Protein AF-U6D427-F1 (afdb_monomer)

pLDDT: mean 72.26, std 14.39, range [39.75, 98.0]

Mean predicted aligned error: 23.6 Å

Sequence (239 aa):
SGDIFSRISQRVELSRRQLQAIGERVSLAQAKIEKIKGSKKAIKVFSSAKYPAPERLQEYGSIFTGAQDPGLQRRPRHRIQSKHRPLDEWALQEKLKYFPVCVNTKPEPEDEAEEGLGGLPSNISSVSSLLLFNTTENLYKKYVFLDPLAGAVTKTNVMLGAETEEKLFDAPLSISKREQLEQQVPENYFYVPDLGQVPEIDVPSYLPDLPGIADDLMYSADLGPGIAPSAPGTMPELP

Solvent-accessible surface area (backbone atoms only — not comparable to full-atom values): 17140 Å² total; per-residue (Å²): 121,69,67,64,57,53,43,52,52,52,50,51,51,53,52,50,52,52,52,49,55,50,49,52,52,49,51,54,49,48,55,53,48,60,71,52,59,88,61,91,65,93,79,88,86,87,77,74,93,65,74,99,64,68,98,65,82,78,77,89,79,58,86,60,71,87,60,81,58,82,84,66,62,79,70,78,85,74,82,81,77,77,85,67,75,77,84,54,65,66,64,50,56,59,46,49,74,79,41,95,65,88,76,79,79,64,76,73,70,86,80,80,62,91,48,27,72,54,78,82,68,94,85,68,91,52,78,73,75,51,34,45,87,100,50,92,48,45,41,54,64,46,65,70,99,73,68,90,80,75,59,95,72,79,64,96,81,63,86,88,75,73,70,76,88,70,72,74,77,79,71,58,65,78,69,75,46,46,85,79,62,80,79,70,71,92,77,74,87,70,87,73,84,70,84,63,92,71,79,82,78,94,65,69,97,72,74,86,86,60,93,91,65,82,92,73,85,81,83,83,77,89,79,66,88,73,92,58,91,83,60,95,70,87,81,83,88,82,133

Radius of gyration: 44.16 Å; Cα contacts (8 Å, |Δi|>4): 39; chains: 1; bounding box: 96×71×117 Å

Organism: Neovison vison (NCBI:txid452646)

Foldseek 3Di:
DVLLVVLVVVVVVVVVVVVVVVVVVVVVVVVVCVVCPPDPDDDDDDDDPDDPDPPDDDDDDDSCVPPDDPVPPPPPPDPPPDPDDPDDVVVVVVVCVVDVDPPPPPVPPPDPDQAAPHDDDPPDPDPVVQDDPPDPDGRNRHNDPDDPPPDPPPDPPDPVPPPPPPPPPDDPCCVVVVVVPPDDDDDDPDDDDDPPPDPPDPDPLDDPDDPPDDNDPPDDDPDPDDPDPPPPDDDDDDD

InterPro domains:
  IPR021854 WASH1, WAHD domain [PF11945] (2-239)
  IPR028290 WASH1 [PTHR23331] (1-239)

Structure (mmCIF, N/CA/C/O backbone):
data_AF-U6D427-F1
#
_entry.id   AF-U6D427-F1
#
loop_
_atom_site.group_PDB
_atom_site.id
_atom_site.type_symbol
_atom_site.label_atom_id
_atom_site.label_alt_id
_atom_site.label_comp_id
_atom_site.label_asym_id
_atom_site.label_entity_id
_atom_site.label_seq_id
_atom_site.pdbx_PDB_ins_code
_atom_site.Cartn_x
_atom_site.Cartn_y
_atom_site.Cartn_z
_atom_site.occupancy
_atom_site.B_iso_or_equiv
_atom_site.auth_seq_id
_atom_site.auth_comp_id
_atom_site.auth_asym_id
_atom_site.auth_atom_id
_atom_site.pdbx_PDB_model_num
ATOM 1 N N . SER A 1 1 ? -11.493 8.837 -18.799 1.00 54.12 1 SER A N 1
ATOM 2 C CA . SER A 1 1 ? -11.401 9.637 -17.557 1.00 54.12 1 SER A CA 1
ATOM 3 C C . SER A 1 1 ? -12.583 9.425 -16.609 1.00 54.12 1 SER A C 1
ATOM 5 O O . SER A 1 1 ? -12.351 9.430 -15.410 1.00 54.12 1 SER A O 1
ATOM 7 N N . GLY A 1 2 ? -13.820 9.204 -17.086 1.00 66.38 2 GLY A N 1
ATOM 8 C CA . GLY A 1 2 ? -14.999 9.045 -16.210 1.00 66.38 2 GLY A CA 1
ATOM 9 C C . GLY A 1 2 ? -15.001 7.825 -15.269 1.00 66.38 2 GLY A C 1
ATOM 10 O O . GLY A 1 2 ? -15.507 7.927 -14.156 1.00 66.38 2 GLY A O 1
ATOM 11 N N . ASP A 1 3 ? -14.386 6.704 -15.666 1.00 81.75 3 ASP A N 1
ATOM 12 C CA . ASP A 1 3 ? -14.399 5.461 -14.870 1.00 81.75 3 ASP A CA 1
ATOM 13 C C . ASP A 1 3 ? -13.683 5.628 -13.509 1.00 81.75 3 ASP A C 1
ATOM 15 O O . ASP A 1 3 ? -14.220 5.271 -12.463 1.00 81.75 3 ASP A O 1
ATOM 19 N N . ILE A 1 4 ? -12.528 6.304 -13.480 1.00 86.38 4 ILE A N 1
ATOM 20 C CA . ILE A 1 4 ? -11.735 6.504 -12.251 1.00 86.38 4 ILE A CA 1
ATOM 21 C C . ILE A 1 4 ? -12.518 7.291 -11.194 1.00 86.38 4 ILE A C 1
ATOM 23 O O . ILE A 1 4 ? -12.600 6.867 -10.041 1.00 86.38 4 ILE A O 1
ATOM 27 N N . PHE A 1 5 ? -13.117 8.419 -11.582 1.00 89.12 5 PHE A N 1
ATOM 28 C CA . PHE A 1 5 ? -13.882 9.244 -10.648 1.00 89.12 5 PHE A CA 1
ATOM 29 C C . PHE A 1 5 ? -15.113 8.504 -10.125 1.00 89.12 5 PHE A C 1
ATOM 31 O O . PHE A 1 5 ? -15.384 8.570 -8.931 1.00 89.12 5 PHE A O 1
ATOM 38 N N . SER A 1 6 ? -15.794 7.726 -10.973 1.00 88.94 6 SER A N 1
ATOM 39 C CA . SER A 1 6 ? -16.944 6.922 -10.546 1.00 88.94 6 SER A CA 1
ATOM 40 C C . SER A 1 6 ? -16.573 5.879 -9.480 1.00 88.94 6 SER A C 1
ATOM 42 O O . SER A 1 6 ? -17.263 5.762 -8.466 1.00 88.94 6 SER A O 1
ATOM 44 N N . ARG A 1 7 ? -15.428 5.198 -9.636 1.00 88.56 7 ARG A N 1
ATOM 45 C CA . ARG A 1 7 ? -14.910 4.220 -8.663 1.00 88.56 7 ARG A CA 1
ATOM 46 C C . ARG A 1 7 ? -14.531 4.874 -7.339 1.00 88.56 7 ARG A C 1
ATOM 48 O O . ARG A 1 7 ? -14.835 4.336 -6.273 1.00 88.56 7 ARG A O 1
ATOM 55 N N . ILE A 1 8 ? -13.891 6.042 -7.396 1.00 91.75 8 ILE A N 1
ATOM 56 C CA . ILE A 1 8 ? -13.543 6.815 -6.198 1.00 91.75 8 ILE A CA 1
ATOM 57 C C . ILE A 1 8 ? -14.821 7.236 -5.466 1.00 91.75 8 ILE A C 1
ATOM 59 O O . ILE A 1 8 ? -14.940 6.982 -4.267 1.00 91.75 8 ILE A O 1
ATOM 63 N N . SER A 1 9 ? -15.800 7.803 -6.174 1.00 92.69 9 SER A N 1
ATOM 64 C CA . SER A 1 9 ? -17.091 8.190 -5.599 1.00 92.69 9 SER A CA 1
ATOM 65 C C . SER A 1 9 ? -17.803 7.004 -4.945 1.00 92.69 9 SER A C 1
ATOM 67 O O . SER A 1 9 ? -18.224 7.104 -3.794 1.00 92.69 9 SER A O 1
ATOM 69 N N . GLN A 1 10 ? -17.847 5.848 -5.612 1.00 91.06 10 GLN A N 1
ATOM 70 C CA . GLN A 1 10 ? -18.434 4.629 -5.056 1.00 91.06 10 GLN A CA 1
ATOM 71 C C . GLN A 1 10 ? -17.725 4.184 -3.768 1.00 91.06 10 GLN A C 1
ATOM 73 O O . GLN A 1 10 ? -18.380 3.816 -2.789 1.00 91.06 10 GLN A O 1
ATOM 78 N N . ARG A 1 11 ? -16.386 4.238 -3.725 1.00 91.88 11 ARG A N 1
ATOM 79 C CA . ARG A 1 11 ? -15.626 3.898 -2.514 1.00 91.88 11 ARG A CA 1
ATOM 80 C C . ARG A 1 11 ? -15.924 4.865 -1.371 1.00 91.88 11 ARG A C 1
ATOM 82 O O . ARG A 1 11 ? -16.089 4.418 -0.238 1.00 91.88 11 ARG A O 1
ATOM 89 N N . VAL A 1 12 ? -16.020 6.162 -1.658 1.00 95.38 12 VAL A N 1
ATOM 90 C CA . VAL A 1 12 ? -16.370 7.189 -0.666 1.00 95.38 12 VAL A CA 1
ATOM 91 C C . VAL A 1 12 ? -17.766 6.941 -0.091 1.00 95.38 12 VAL A C 1
ATOM 93 O O . VAL A 1 12 ? -17.943 6.993 1.127 1.00 95.38 12 VAL A O 1
ATOM 96 N N . GLU A 1 13 ? -18.748 6.603 -0.927 1.00 95.75 13 GLU A N 1
ATOM 97 C CA . GLU A 1 13 ? -20.096 6.260 -0.463 1.00 95.75 13 GLU A CA 1
ATOM 98 C C . GLU A 1 13 ? -20.115 5.031 0.450 1.00 95.75 13 GLU A C 1
ATOM 100 O O . GLU A 1 13 ? -20.782 5.047 1.488 1.00 95.75 13 GLU A O 1
ATOM 105 N N . LEU A 1 14 ? -19.375 3.975 0.100 1.00 93.50 14 LEU A N 1
ATOM 106 C CA . LEU A 1 14 ? -19.257 2.781 0.939 1.00 93.50 14 LEU A CA 1
ATOM 107 C C . LEU A 1 14 ? -18.656 3.117 2.307 1.00 93.50 14 LEU A C 1
ATOM 109 O O . LEU A 1 14 ? -19.225 2.736 3.331 1.00 93.50 14 LEU A O 1
ATOM 113 N N . SER A 1 15 ? -17.562 3.882 2.336 1.00 94.50 15 SER A N 1
ATOM 114 C CA . SER A 1 15 ? -16.945 4.338 3.586 1.00 94.50 15 SER A CA 1
ATOM 115 C C . SER A 1 15 ? -17.908 5.185 4.420 1.00 94.50 15 SER A C 1
ATOM 117 O O . SER A 1 15 ? -17.994 5.011 5.634 1.00 94.50 15 SER A O 1
ATOM 119 N N . ARG A 1 16 ? -18.699 6.061 3.788 1.00 97.50 16 ARG A N 1
ATOM 120 C CA . ARG A 1 16 ? -19.716 6.862 4.482 1.00 97.50 16 ARG A CA 1
ATOM 121 C C . ARG A 1 16 ? -20.778 5.984 5.147 1.00 97.50 16 ARG A C 1
ATOM 123 O O . ARG A 1 16 ? -21.103 6.222 6.308 1.00 97.50 16 ARG A O 1
ATOM 130 N N . ARG A 1 17 ? -21.286 4.959 4.452 1.00 97.25 17 ARG A N 1
ATOM 131 C CA . ARG A 1 17 ? -22.251 3.996 5.021 1.00 97.25 17 ARG A CA 1
ATOM 132 C C . ARG A 1 17 ? -21.646 3.220 6.195 1.00 97.25 17 ARG A C 1
ATOM 134 O O . ARG A 1 17 ? -22.308 3.037 7.211 1.00 97.25 17 ARG A O 1
ATOM 141 N N . GLN A 1 18 ? -20.379 2.813 6.091 1.00 95.19 18 GLN A N 1
ATOM 142 C CA . GLN A 1 18 ? -19.670 2.150 7.191 1.00 95.19 18 GLN A CA 1
ATOM 143 C C . GLN A 1 18 ? -19.553 3.053 8.426 1.00 95.19 18 GLN A C 1
ATOM 145 O O . GLN A 1 18 ? -19.844 2.610 9.536 1.00 95.19 18 GLN A O 1
ATOM 150 N N . LEU A 1 19 ? -19.184 4.324 8.243 1.00 97.56 19 LEU A N 1
ATOM 151 C CA . LEU A 1 19 ? -19.112 5.294 9.338 1.00 97.56 19 LEU A CA 1
ATOM 152 C C . LEU A 1 19 ? -20.480 5.542 9.983 1.00 97.56 19 LEU A C 1
ATOM 154 O O . LEU A 1 19 ? -20.559 5.630 11.206 1.00 97.56 19 LEU A O 1
ATOM 158 N N . GLN A 1 20 ? -21.556 5.596 9.193 1.00 97.81 20 GLN A N 1
ATOM 159 C CA . GLN A 1 20 ? -22.922 5.702 9.716 1.00 97.81 20 GLN A CA 1
ATOM 160 C C . GLN A 1 20 ? -23.285 4.497 10.593 1.00 97.81 20 GLN A C 1
ATOM 162 O O . GLN A 1 20 ? -23.686 4.684 11.739 1.00 97.81 20 GLN A O 1
ATOM 167 N N . ALA A 1 21 ? -23.046 3.273 10.115 1.00 96.94 21 ALA A N 1
ATOM 168 C CA . ALA A 1 21 ? -23.313 2.056 10.884 1.00 96.94 21 ALA A CA 1
ATOM 169 C C . ALA A 1 21 ? -22.497 1.989 12.190 1.00 96.94 21 ALA A C 1
ATOM 171 O O . ALA A 1 21 ? -22.990 1.540 13.227 1.00 96.94 21 ALA A O 1
ATOM 172 N N . ILE A 1 22 ? -21.241 2.449 12.172 1.00 96.69 22 ILE A N 1
ATOM 173 C CA . ILE A 1 22 ? -20.420 2.559 13.386 1.00 96.69 22 ILE A CA 1
ATOM 174 C C . ILE A 1 22 ? -21.008 3.613 14.332 1.00 96.69 22 ILE A C 1
ATOM 176 O O . ILE A 1 22 ? -21.137 3.341 15.524 1.00 96.69 22 ILE A O 1
ATOM 180 N N . GLY A 1 23 ? -21.414 4.775 13.816 1.00 97.75 23 GLY A N 1
ATOM 181 C CA . GLY A 1 23 ? -22.055 5.834 14.596 1.00 97.75 23 GLY A CA 1
ATOM 182 C C . GLY A 1 23 ? -23.333 5.368 15.299 1.00 97.75 23 GLY A C 1
ATOM 183 O O . GLY A 1 23 ? -23.506 5.622 16.489 1.00 97.75 23 GLY A O 1
ATOM 184 N N . GLU A 1 24 ? -24.186 4.608 14.610 1.00 97.75 24 GLU A N 1
ATOM 185 C CA . GLU A 1 24 ? -25.386 3.990 15.191 1.00 97.75 24 GLU A CA 1
ATOM 186 C C . GLU 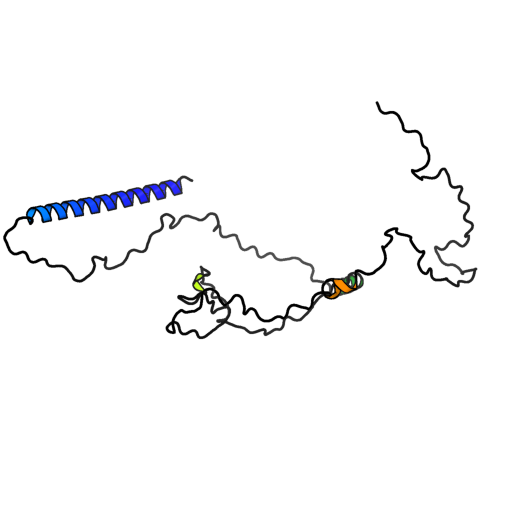A 1 24 ? -25.046 2.981 16.295 1.00 97.75 24 GLU A C 1
ATOM 188 O O . GLU A 1 24 ? -25.672 2.952 17.355 1.00 97.75 24 GLU A O 1
ATOM 193 N N . ARG A 1 25 ? -24.010 2.160 16.100 1.00 96.69 25 ARG A N 1
ATOM 194 C CA . ARG A 1 25 ? -23.559 1.218 17.136 1.00 96.69 25 ARG A CA 1
ATOM 195 C C . ARG A 1 25 ? -23.027 1.940 18.369 1.00 96.69 25 ARG A C 1
ATOM 197 O O . ARG A 1 25 ? -23.304 1.506 19.488 1.00 96.69 25 ARG A O 1
ATOM 204 N N . VAL A 1 26 ? -22.277 3.021 18.170 1.00 97.56 26 VAL A N 1
ATOM 205 C CA . VAL A 1 26 ? -21.755 3.857 19.256 1.00 97.56 26 VAL A CA 1
ATOM 206 C C . VAL A 1 26 ? -22.901 4.533 20.004 1.00 97.56 26 VAL A C 1
ATOM 208 O O . VAL A 1 26 ? -22.909 4.497 21.232 1.00 97.56 26 VAL A O 1
ATOM 211 N N . SER A 1 27 ? -23.907 5.072 19.310 1.00 98.00 27 SER A N 1
ATOM 212 C CA . SER A 1 27 ? -25.056 5.714 19.961 1.00 98.00 27 SER A CA 1
ATOM 213 C C . SER A 1 27 ? -25.879 4.722 20.790 1.00 98.00 27 SER A C 1
ATOM 215 O O . SER A 1 27 ? -26.233 5.015 21.933 1.00 98.00 27 SER A O 1
ATOM 217 N N . LEU A 1 28 ? -26.106 3.509 20.278 1.00 97.00 28 LEU A N 1
ATOM 218 C CA . LEU A 1 28 ? -26.770 2.434 21.018 1.00 97.00 28 LEU A CA 1
ATOM 219 C C . LEU A 1 28 ? -25.966 1.997 22.247 1.00 97.00 28 LEU A C 1
ATOM 221 O O . LEU A 1 28 ? -26.544 1.775 23.314 1.00 97.00 28 LEU A O 1
ATOM 225 N N . ALA A 1 29 ? -24.645 1.860 22.115 1.00 95.25 29 ALA A N 1
ATOM 226 C CA . ALA A 1 29 ? -23.770 1.541 23.238 1.00 95.25 29 ALA A CA 1
ATOM 227 C C . ALA A 1 29 ? -23.807 2.651 24.297 1.00 95.25 29 ALA A C 1
ATOM 229 O O . ALA A 1 29 ? -23.991 2.353 25.476 1.00 95.25 29 ALA A O 1
ATOM 230 N N . GLN A 1 30 ? -23.744 3.917 23.881 1.00 96.62 30 GLN A N 1
ATOM 231 C CA . GLN A 1 30 ? -23.832 5.069 24.773 1.00 96.62 30 GLN A CA 1
ATOM 232 C C . GLN A 1 30 ? -25.169 5.105 25.518 1.00 96.62 30 GLN A C 1
ATOM 234 O O . GLN A 1 30 ? -25.189 5.250 26.737 1.00 96.62 30 GLN A O 1
ATOM 239 N N . ALA A 1 31 ? -26.287 4.879 24.826 1.00 96.31 31 ALA A N 1
ATOM 240 C CA . ALA A 1 31 ? -27.604 4.815 25.455 1.00 96.31 31 ALA A CA 1
ATOM 241 C C . ALA A 1 31 ? -27.702 3.679 26.491 1.00 96.31 31 ALA A C 1
ATOM 243 O O . ALA A 1 31 ? -28.333 3.841 27.535 1.00 96.31 31 ALA A O 1
ATOM 244 N N . LYS A 1 32 ? -27.067 2.526 26.236 1.00 93.56 32 LYS A N 1
ATOM 245 C CA . LYS A 1 32 ? -26.978 1.429 27.216 1.00 93.56 32 LYS A CA 1
ATOM 246 C C . LYS A 1 32 ? -26.115 1.809 28.419 1.00 93.56 32 LYS A C 1
ATOM 248 O O . LYS A 1 32 ? -26.503 1.500 29.541 1.00 93.56 32 LYS A O 1
ATOM 253 N N . ILE A 1 33 ? -24.986 2.482 28.199 1.00 92.88 33 ILE A N 1
ATOM 254 C CA . ILE A 1 33 ? -24.105 2.958 29.273 1.00 92.88 33 ILE A CA 1
ATOM 255 C C . ILE A 1 33 ? -24.848 3.958 30.154 1.00 92.88 33 ILE A C 1
ATOM 257 O O . ILE A 1 33 ? -24.873 3.774 31.364 1.00 92.88 33 ILE A O 1
ATOM 261 N N . GLU A 1 34 ? -25.516 4.956 29.575 1.00 95.31 34 GLU A N 1
ATOM 262 C CA . GLU A 1 34 ? -26.274 5.956 30.337 1.00 95.31 34 GLU A CA 1
ATOM 263 C C . GLU A 1 34 ? -27.414 5.327 31.156 1.00 95.31 34 GLU A C 1
ATOM 265 O O . GLU A 1 34 ? -27.665 5.760 32.274 1.00 95.31 34 GLU A O 1
ATOM 270 N N . LYS A 1 35 ? -28.051 4.248 30.675 1.00 91.75 35 LYS A N 1
ATOM 271 C CA . LYS A 1 35 ? -29.038 3.488 31.471 1.00 91.75 35 LYS A CA 1
ATOM 272 C C . LYS A 1 35 ? -28.433 2.786 32.689 1.00 91.75 35 LYS A C 1
ATOM 274 O O . LYS A 1 35 ? -29.124 2.575 33.681 1.00 91.75 35 LYS A O 1
ATOM 279 N N . ILE A 1 36 ? -27.181 2.351 32.585 1.00 90.62 36 ILE A N 1
ATOM 280 C CA . ILE A 1 36 ? -26.471 1.618 33.641 1.00 90.62 36 ILE A CA 1
ATOM 281 C C . ILE A 1 36 ? -25.771 2.589 34.603 1.00 90.62 36 ILE A C 1
ATOM 283 O O . ILE A 1 36 ? -25.596 2.299 35.788 1.00 90.62 36 ILE A O 1
ATOM 287 N N . LYS A 1 37 ? -25.381 3.758 34.104 1.00 91.06 37 LYS A N 1
ATOM 288 C CA . LYS A 1 37 ? -24.710 4.820 34.845 1.00 91.06 37 LYS A CA 1
ATOM 289 C C . LYS A 1 37 ? -25.583 5.281 36.015 1.00 91.06 37 LYS A C 1
ATOM 291 O O . LYS A 1 37 ? -26.738 5.649 35.846 1.00 91.06 37 LYS A O 1
ATOM 296 N N . GLY A 1 38 ? -25.024 5.234 37.223 1.00 87.38 38 GLY A N 1
ATOM 297 C CA . GLY A 1 38 ? -25.733 5.584 38.462 1.00 87.38 38 GLY A CA 1
ATOM 298 C C . GLY A 1 38 ? -26.484 4.427 39.135 1.00 87.38 38 GLY A C 1
ATOM 299 O O . GLY A 1 38 ? -27.016 4.604 40.231 1.00 87.38 38 GLY A O 1
ATOM 300 N N . SER A 1 39 ? -26.491 3.225 38.546 1.00 87.56 39 SER A N 1
ATOM 301 C CA . SER A 1 39 ? -26.953 2.015 39.233 1.00 87.56 39 SER A CA 1
ATOM 302 C C . SER A 1 39 ? -26.078 1.715 40.456 1.00 87.56 39 SER A C 1
ATOM 304 O O . SER A 1 39 ? -24.866 1.573 40.337 1.00 87.56 39 SER A O 1
ATOM 306 N N . LYS A 1 40 ? -26.704 1.530 41.625 1.00 90.50 40 LYS A N 1
ATOM 307 C CA . LYS A 1 40 ? -26.041 1.074 42.866 1.00 90.50 40 LYS A CA 1
ATOM 308 C C . LYS A 1 40 ? -25.958 -0.456 42.990 1.00 90.50 40 LYS A C 1
ATOM 310 O O . LYS A 1 40 ? -25.547 -0.969 44.026 1.00 90.50 40 LYS A O 1
ATOM 315 N N . LYS A 1 41 ? -26.395 -1.196 41.966 1.00 90.69 41 LYS A N 1
ATOM 316 C CA . LYS A 1 41 ? -26.341 -2.664 41.935 1.00 90.69 41 LYS A CA 1
ATOM 317 C C . LYS A 1 41 ? -24.986 -3.134 41.412 1.00 90.69 41 LYS A C 1
ATOM 319 O O . LYS A 1 41 ? -24.433 -2.519 40.504 1.00 90.69 41 LYS A O 1
ATOM 324 N N . ALA A 1 42 ? -24.491 -4.249 41.946 1.00 87.81 42 ALA A N 1
ATOM 325 C CA . ALA A 1 42 ? -23.309 -4.916 41.410 1.00 87.81 42 ALA A CA 1
ATOM 326 C C . ALA A 1 42 ? -23.586 -5.427 39.985 1.00 87.81 42 ALA A C 1
ATOM 328 O O . ALA A 1 42 ? -24.615 -6.058 39.736 1.00 87.81 42 ALA A O 1
ATOM 329 N N . ILE A 1 43 ? -22.672 -5.153 39.053 1.00 87.69 43 ILE A N 1
ATOM 330 C CA . ILE A 1 43 ? -22.793 -5.532 37.640 1.00 87.69 43 ILE A CA 1
ATOM 331 C C . ILE A 1 43 ? -21.574 -6.364 37.261 1.00 87.69 43 ILE A C 1
ATOM 333 O O . ILE A 1 43 ? -20.437 -5.932 37.443 1.00 87.69 43 ILE A O 1
ATOM 337 N N . LYS A 1 44 ? -21.816 -7.555 36.713 1.00 90.25 44 LYS A N 1
ATOM 338 C CA . LYS A 1 44 ? -20.774 -8.426 36.167 1.00 90.25 44 LYS A CA 1
ATOM 339 C C . LYS A 1 44 ? -20.739 -8.271 34.649 1.00 90.25 44 LYS A C 1
ATOM 341 O O . LYS A 1 44 ? -21.741 -8.518 33.983 1.00 90.25 44 LYS A O 1
ATOM 346 N N . VAL A 1 45 ? -19.591 -7.866 34.113 1.00 87.12 45 VAL A N 1
ATOM 347 C CA . VAL A 1 45 ? -19.361 -7.756 32.667 1.00 87.12 45 VAL A CA 1
ATOM 348 C C . VAL A 1 45 ? -18.734 -9.056 32.178 1.00 87.12 45 VAL A C 1
ATOM 350 O O . VAL A 1 45 ? -17.714 -9.489 32.708 1.00 87.12 45 VAL A O 1
ATOM 353 N N . PHE A 1 46 ? -19.347 -9.681 31.175 1.00 87.12 46 PHE A N 1
ATOM 354 C CA . PHE A 1 46 ? -18.766 -10.819 30.472 1.00 87.12 46 PHE A CA 1
ATOM 355 C C . PHE A 1 46 ? -18.210 -10.329 29.136 1.00 87.12 46 PHE A C 1
ATOM 357 O O . PHE A 1 46 ? -18.951 -9.781 28.321 1.00 87.12 46 PHE A O 1
ATOM 364 N N . SER A 1 47 ? -16.916 -10.528 28.913 1.00 85.94 47 SER A N 1
ATOM 365 C CA . SER A 1 47 ? -16.277 -10.355 27.611 1.00 85.94 47 SER A CA 1
ATOM 366 C C . SER A 1 47 ? -15.709 -11.692 27.148 1.00 85.94 47 SER A C 1
ATOM 368 O O . SER A 1 47 ? -15.251 -12.507 27.950 1.00 85.94 47 SER A O 1
ATOM 370 N N . SER A 1 48 ? -15.753 -11.943 25.842 1.00 83.94 48 SER A N 1
ATOM 371 C CA . SER A 1 48 ? -14.980 -13.030 25.249 1.00 83.94 48 SER A CA 1
ATOM 372 C C . SER A 1 48 ? -13.498 -12.658 25.254 1.00 83.94 48 SER A C 1
ATOM 374 O O . SER A 1 48 ? -13.152 -11.525 24.927 1.00 83.94 48 SER A O 1
ATOM 376 N N . ALA A 1 49 ? -12.613 -13.615 25.541 1.00 80.44 49 ALA A N 1
ATOM 377 C CA . ALA A 1 49 ? -11.163 -13.409 25.436 1.00 80.44 49 ALA A CA 1
ATOM 378 C C . ALA A 1 49 ? -10.679 -13.231 23.979 1.00 80.44 49 ALA A C 1
ATOM 380 O O . ALA A 1 49 ? -9.564 -12.777 23.739 1.00 80.44 49 ALA A O 1
ATOM 381 N N . LYS A 1 50 ? -11.515 -13.594 22.997 1.00 85.00 50 LYS A N 1
ATOM 382 C CA . LYS A 1 50 ? -11.208 -13.482 21.568 1.00 85.00 50 LYS A CA 1
ATOM 383 C C . LYS A 1 50 ? -11.439 -12.045 21.093 1.00 85.00 50 LYS A C 1
ATOM 385 O O . LYS A 1 50 ? -12.505 -11.478 21.343 1.00 85.00 50 LYS A O 1
ATOM 390 N N . TYR A 1 51 ? -10.452 -11.484 20.391 1.00 80.00 51 TYR A N 1
ATOM 391 C CA . TYR A 1 51 ? -10.581 -10.194 19.712 1.00 80.00 51 TYR A CA 1
ATOM 392 C C . TYR A 1 51 ? -11.781 -10.238 18.749 1.00 80.00 51 TYR A C 1
ATOM 394 O O . TYR A 1 51 ? -11.979 -11.273 18.104 1.00 80.00 51 TYR A O 1
ATOM 402 N N . PRO A 1 52 ? -12.585 -9.163 18.636 1.00 78.88 52 PRO A N 1
ATOM 403 C CA . PRO A 1 52 ? -13.718 -9.109 17.719 1.00 78.88 52 PRO A CA 1
ATOM 404 C C . PRO A 1 52 ? -13.218 -9.033 16.271 1.00 78.88 52 PRO A C 1
ATOM 406 O O . PRO A 1 52 ? -13.206 -7.976 15.646 1.00 78.88 52 PRO A O 1
ATOM 409 N N . ALA A 1 53 ? -12.783 -10.172 15.747 1.00 80.81 53 ALA A N 1
ATOM 410 C CA . ALA A 1 53 ? -12.399 -10.367 14.363 1.00 80.81 53 ALA A CA 1
ATOM 411 C C . ALA A 1 53 ? -13.387 -11.339 13.703 1.00 80.81 53 ALA A C 1
ATOM 413 O O . ALA A 1 53 ? -13.851 -12.281 14.356 1.00 80.81 53 ALA A O 1
ATOM 414 N N . PRO A 1 54 ? -13.713 -11.138 12.418 1.00 82.62 54 PRO A N 1
ATOM 415 C CA . PRO A 1 54 ? -14.436 -12.143 11.651 1.00 82.62 54 PRO A CA 1
ATOM 416 C C . PRO A 1 54 ? -13.617 -13.443 11.551 1.00 82.62 54 PRO A C 1
ATOM 418 O O . PRO A 1 54 ? -12.389 -13.410 11.571 1.00 82.62 54 PRO A O 1
ATOM 421 N N . GLU A 1 55 ? -14.299 -14.586 11.406 1.00 84.88 55 GLU A N 1
ATOM 422 C CA . GLU A 1 55 ? -13.681 -15.921 11.242 1.00 84.88 55 GLU A CA 1
ATOM 423 C C . GLU A 1 55 ? -12.679 -15.960 10.075 1.00 84.88 55 GLU A C 1
ATOM 425 O O . GLU A 1 55 ? -11.672 -16.662 10.114 1.00 84.88 55 GLU A O 1
ATOM 430 N N . ARG A 1 56 ? -12.965 -15.175 9.031 1.00 86.81 56 ARG A N 1
ATOM 431 C CA . ARG A 1 56 ? -12.123 -14.995 7.851 1.00 86.81 56 ARG A CA 1
ATOM 432 C C . ARG A 1 56 ? -11.856 -13.511 7.657 1.00 86.81 56 ARG A C 1
ATOM 434 O O . ARG A 1 56 ? -12.795 -12.721 7.543 1.00 86.81 56 ARG A O 1
ATOM 441 N N . LEU A 1 57 ? -10.579 -13.147 7.618 1.00 83.88 57 LEU A N 1
ATOM 442 C CA . LEU A 1 57 ? -10.157 -11.791 7.292 1.00 83.88 57 LEU A CA 1
ATOM 443 C C . LEU A 1 57 ? -10.462 -11.517 5.819 1.00 83.88 57 LEU A C 1
ATOM 445 O O . LEU A 1 57 ? -10.166 -12.337 4.953 1.00 83.88 57 LEU A O 1
ATOM 449 N N . GLN A 1 58 ? -11.089 -10.376 5.550 1.00 80.25 58 GLN A N 1
ATOM 450 C CA . GLN A 1 58 ? -11.311 -9.930 4.182 1.00 80.25 58 GLN A CA 1
ATOM 451 C C . GLN A 1 58 ? -10.009 -9.346 3.644 1.00 80.25 58 GLN A C 1
ATOM 453 O O . GLN A 1 58 ? -9.416 -8.465 4.270 1.00 80.25 58 GLN A O 1
ATOM 458 N N . GLU A 1 59 ? -9.573 -9.837 2.489 1.00 83.06 59 GLU A N 1
ATOM 459 C CA . GLU A 1 59 ? -8.440 -9.259 1.779 1.00 83.06 59 GLU A CA 1
ATOM 460 C C . GLU A 1 59 ? -8.748 -7.820 1.358 1.00 83.06 59 GLU A C 1
ATOM 462 O O . GLU A 1 59 ? -9.893 -7.448 1.073 1.00 83.06 59 GLU A O 1
ATOM 467 N N . TYR A 1 60 ? -7.709 -6.987 1.327 1.00 83.62 60 TYR A N 1
ATOM 468 C CA . TYR A 1 60 ? -7.856 -5.605 0.904 1.00 83.62 60 TYR A CA 1
ATOM 469 C C . TYR A 1 60 ? -8.199 -5.534 -0.590 1.00 83.62 60 TYR A C 1
ATOM 471 O O . TYR A 1 60 ? -7.363 -5.787 -1.454 1.00 83.62 60 TYR A O 1
ATOM 479 N N . GLY A 1 61 ? -9.432 -5.129 -0.896 1.00 80.88 61 GLY A N 1
ATOM 480 C CA . GLY A 1 61 ? -9.851 -4.815 -2.260 1.00 80.88 61 GLY A CA 1
ATOM 481 C C . GLY A 1 61 ? -9.430 -3.401 -2.666 1.00 80.88 61 GLY A C 1
ATOM 482 O O . GLY A 1 61 ? -9.985 -2.420 -2.149 1.00 80.88 61 GLY A O 1
ATOM 483 N N . SER A 1 62 ? -8.491 -3.298 -3.615 1.00 83.44 62 SER A N 1
ATOM 484 C CA . SER A 1 62 ? -8.079 -2.034 -4.242 1.00 83.44 62 SER A CA 1
ATOM 485 C C . SER A 1 62 ? -9.224 -1.405 -5.047 1.00 83.44 62 SER A C 1
ATOM 487 O O . SER A 1 62 ? -10.008 -2.107 -5.690 1.00 83.44 62 SER A O 1
ATOM 489 N N . ILE A 1 63 ? -9.289 -0.071 -5.080 1.00 84.00 63 ILE A N 1
ATOM 490 C CA . ILE A 1 63 ? -10.254 0.686 -5.903 1.00 84.00 63 ILE A CA 1
ATOM 491 C C . ILE A 1 63 ? -10.039 0.501 -7.416 1.00 84.00 63 ILE A C 1
ATOM 493 O O . ILE A 1 63 ? -10.941 0.769 -8.206 1.00 84.00 63 ILE A O 1
ATOM 497 N N . PHE A 1 64 ? -8.864 0.007 -7.815 1.00 79.44 64 PHE A N 1
ATOM 498 C CA . PHE A 1 64 ? -8.499 -0.256 -9.209 1.00 79.44 64 PHE A CA 1
ATOM 499 C C . PHE A 1 64 ? -8.509 -1.743 -9.566 1.00 79.44 64 PHE A C 1
ATOM 501 O O . PHE A 1 64 ? -8.038 -2.118 -10.635 1.00 79.44 64 PHE A O 1
ATOM 508 N N . THR A 1 65 ? -9.050 -2.607 -8.704 1.00 72.81 65 THR A N 1
ATOM 509 C CA . THR A 1 65 ? -9.156 -4.039 -9.015 1.00 72.81 65 THR A CA 1
ATOM 510 C C . THR A 1 65 ? -9.954 -4.217 -10.316 1.00 72.81 65 THR A C 1
ATOM 512 O O . THR A 1 65 ? -11.083 -3.736 -10.426 1.00 72.81 65 THR A O 1
ATOM 515 N N . GLY A 1 66 ? -9.343 -4.831 -11.335 1.00 67.69 66 GLY A N 1
ATOM 516 C CA . GLY A 1 66 ? -9.942 -5.003 -12.666 1.00 67.69 66 GLY A CA 1
ATOM 517 C C . GLY A 1 66 ? -9.924 -3.763 -13.572 1.00 67.69 66 GLY A C 1
ATOM 518 O O . GLY A 1 66 ? -10.589 -3.765 -14.606 1.00 67.69 66 GLY A O 1
ATOM 519 N N . ALA A 1 67 ? -9.206 -2.691 -13.218 1.00 70.75 67 ALA A N 1
ATOM 520 C CA . ALA A 1 67 ? -8.887 -1.638 -14.180 1.00 70.75 67 ALA A CA 1
ATOM 521 C C . ALA A 1 67 ? -7.938 -2.210 -15.246 1.00 70.75 67 ALA A C 1
ATOM 523 O O . ALA A 1 67 ? -6.931 -2.834 -14.921 1.00 70.75 67 ALA A O 1
ATOM 524 N N . GLN A 1 68 ? -8.290 -2.048 -16.522 1.00 65.31 68 GLN A N 1
ATOM 525 C CA . GLN A 1 68 ? -7.437 -2.483 -17.621 1.00 65.31 68 GLN A CA 1
ATOM 526 C C . GLN A 1 68 ? -6.318 -1.450 -17.771 1.00 65.31 68 GLN A C 1
ATOM 528 O O . GLN A 1 68 ? -6.568 -0.337 -18.234 1.00 65.31 68 GLN A O 1
ATOM 533 N N . ASP A 1 69 ? -5.099 -1.789 -17.352 1.00 59.88 69 ASP A N 1
ATOM 534 C CA . ASP A 1 69 ? -3.955 -0.917 -17.592 1.00 59.88 69 ASP A CA 1
ATOM 535 C C . ASP A 1 69 ? -3.734 -0.813 -19.107 1.00 59.88 69 ASP A C 1
ATOM 537 O O . ASP A 1 69 ? -3.475 -1.831 -19.759 1.00 59.88 69 ASP A O 1
ATOM 541 N N . PRO A 1 70 ? -3.780 0.390 -19.705 1.00 59.12 70 PRO A N 1
ATOM 542 C CA . PRO A 1 70 ? -3.521 0.542 -21.135 1.00 59.12 70 PRO A CA 1
ATOM 543 C C . PRO A 1 70 ? -2.092 0.108 -21.519 1.00 59.12 70 PRO A C 1
ATOM 545 O O . PRO A 1 70 ? -1.836 -0.199 -22.681 1.00 59.12 70 PRO A O 1
ATOM 548 N N . GLY A 1 71 ? -1.172 0.018 -20.547 1.00 56.25 71 GLY A N 1
ATOM 549 C CA . GLY A 1 71 ? 0.189 -0.500 -20.724 1.00 56.25 71 GLY A CA 1
ATOM 550 C C . GLY A 1 71 ? 0.302 -2.029 -20.814 1.00 56.25 71 GLY A C 1
ATOM 551 O O . GLY A 1 71 ? 1.318 -2.527 -21.291 1.00 56.25 71 GLY A O 1
ATOM 552 N N . LEU A 1 72 ? -0.737 -2.777 -20.418 1.00 51.91 72 LEU A N 1
ATOM 553 C CA . LEU A 1 72 ? -0.804 -4.245 -20.489 1.00 51.91 72 LEU A CA 1
ATOM 554 C C . LEU A 1 72 ? -1.581 -4.742 -21.717 1.00 51.91 72 LEU A C 1
ATOM 556 O O . LEU A 1 72 ? -2.044 -5.884 -21.753 1.00 51.91 72 LEU A O 1
ATOM 560 N N . GLN A 1 73 ? -1.705 -3.919 -22.764 1.00 58.84 73 GLN A N 1
ATOM 561 C CA . GLN A 1 73 ? -2.024 -4.436 -24.092 1.00 58.84 73 GLN A CA 1
ATOM 562 C C . GLN A 1 73 ? -0.932 -5.441 -24.460 1.00 58.84 73 GLN A C 1
ATOM 564 O O . GLN A 1 73 ? 0.217 -5.073 -24.713 1.00 58.84 73 GLN A O 1
ATOM 569 N N . ARG A 1 74 ? -1.289 -6.727 -24.405 1.00 60.47 74 ARG A N 1
ATOM 570 C CA . ARG A 1 74 ? -0.421 -7.868 -24.689 1.00 60.47 74 ARG A CA 1
ATO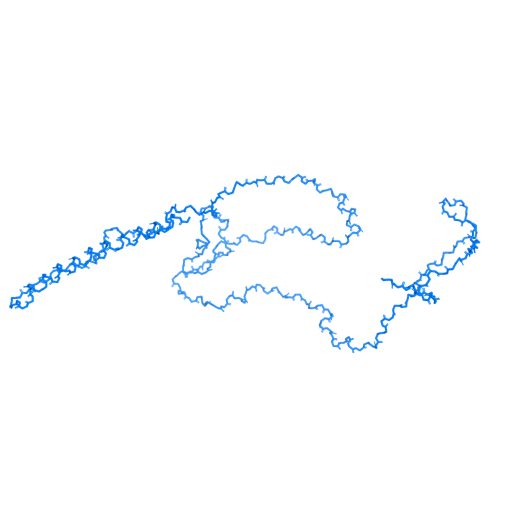M 571 C C . ARG A 1 74 ? 0.092 -7.699 -26.118 1.00 60.47 74 ARG A C 1
ATOM 573 O O . ARG A 1 74 ? -0.584 -8.079 -27.070 1.00 60.47 74 ARG A O 1
ATOM 580 N N . ARG A 1 75 ? 1.255 -7.058 -26.280 1.00 65.44 75 ARG A N 1
ATOM 581 C CA . ARG A 1 75 ? 1.843 -6.846 -27.603 1.00 65.44 75 ARG A CA 1
ATOM 582 C C . ARG A 1 75 ? 2.035 -8.231 -28.219 1.00 65.44 75 ARG A C 1
ATOM 584 O O . ARG A 1 75 ? 2.644 -9.084 -27.562 1.00 65.44 75 ARG A O 1
ATOM 591 N N . PRO A 1 76 ? 1.512 -8.498 -29.426 1.00 69.62 76 PRO A N 1
ATOM 592 C CA . PRO A 1 76 ? 1.785 -9.762 -30.082 1.00 69.62 76 PRO A CA 1
ATOM 593 C C . PRO A 1 76 ? 3.305 -9.922 -30.174 1.00 69.62 76 PRO A C 1
ATOM 595 O O . PRO A 1 76 ? 4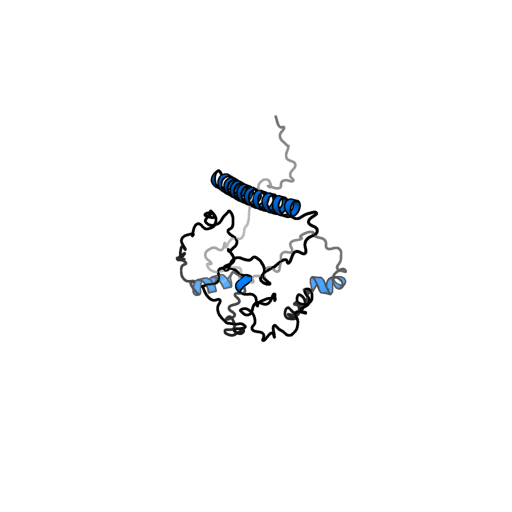.015 -9.015 -30.620 1.00 69.62 76 PRO A O 1
ATOM 598 N N . ARG A 1 77 ? 3.814 -11.047 -29.660 1.00 68.69 77 ARG A N 1
ATOM 599 C CA . ARG A 1 77 ? 5.230 -11.405 -29.767 1.00 68.69 77 ARG A CA 1
ATOM 600 C C . ARG A 1 77 ? 5.522 -11.641 -31.245 1.00 68.69 77 ARG A C 1
ATOM 602 O O . ARG A 1 77 ? 5.263 -12.721 -31.765 1.00 68.69 77 ARG A O 1
ATOM 609 N N . HIS A 1 78 ? 6.025 -10.621 -31.929 1.00 69.06 78 HIS A N 1
ATOM 610 C CA . HIS A 1 78 ? 6.507 -10.773 -33.291 1.00 69.06 78 HIS A CA 1
ATOM 611 C C . HIS A 1 78 ? 7.863 -11.467 -33.227 1.00 69.06 78 HIS A C 1
ATOM 613 O O . HIS A 1 78 ? 8.829 -10.918 -32.700 1.00 69.06 78 HIS A O 1
ATOM 619 N N . ARG A 1 79 ? 7.939 -12.690 -33.752 1.00 72.94 79 ARG A N 1
ATOM 620 C CA . ARG A 1 79 ? 9.222 -13.345 -33.993 1.00 72.94 79 ARG A CA 1
ATOM 621 C C . ARG A 1 79 ? 9.829 -12.684 -35.227 1.00 72.94 79 ARG A C 1
ATOM 623 O O . ARG A 1 79 ? 9.447 -13.011 -36.348 1.00 72.94 79 ARG A O 1
ATOM 630 N N . ILE A 1 80 ? 10.716 -11.715 -35.008 1.00 73.19 80 ILE A N 1
ATOM 631 C CA . ILE A 1 80 ? 11.486 -11.084 -36.082 1.00 73.19 80 ILE A CA 1
ATOM 632 C C . ILE A 1 80 ? 12.377 -12.175 -36.677 1.00 73.19 80 ILE A C 1
ATOM 634 O O . ILE A 1 80 ? 13.363 -12.587 -36.074 1.00 73.19 80 ILE A O 1
ATOM 638 N N . GLN A 1 81 ? 11.984 -12.698 -37.835 1.00 74.19 81 GLN A N 1
ATOM 639 C CA . GLN A 1 81 ? 12.839 -13.572 -38.626 1.00 74.19 81 GLN A CA 1
ATOM 640 C C . GLN A 1 81 ? 13.785 -12.664 -39.398 1.00 74.19 81 GLN A C 1
ATOM 642 O O . GLN A 1 81 ? 13.383 -12.020 -40.371 1.00 74.19 81 GLN A O 1
ATOM 647 N N . SER A 1 82 ? 15.019 -12.543 -38.919 1.00 73.12 82 SER A N 1
ATOM 648 C CA . SER A 1 82 ? 16.023 -11.787 -39.641 1.00 73.12 82 SER A CA 1
ATOM 649 C C . SER A 1 82 ? 16.384 -12.550 -40.918 1.00 73.12 82 SER A C 1
ATOM 651 O O . SER A 1 82 ? 16.861 -13.680 -40.890 1.00 73.12 82 SER A O 1
ATOM 653 N N . LYS A 1 83 ? 16.119 -11.941 -42.077 1.00 75.94 83 LYS A N 1
ATOM 654 C CA . LYS A 1 83 ? 16.597 -12.435 -43.377 1.00 75.94 83 LYS A CA 1
ATOM 655 C C . LYS A 1 83 ? 18.011 -11.919 -43.645 1.00 75.94 83 LYS A C 1
ATOM 657 O O . LYS A 1 83 ? 18.292 -11.438 -44.741 1.00 75.94 83 LYS A O 1
ATOM 662 N N . HIS A 1 84 ? 18.880 -11.914 -42.635 1.00 72.56 84 HIS A N 1
ATOM 663 C CA . HIS A 1 84 ? 20.269 -11.568 -42.899 1.00 72.56 84 HIS A CA 1
ATOM 664 C C . HIS A 1 84 ? 20.871 -12.688 -43.740 1.00 72.56 84 HIS A C 1
ATOM 666 O O . HIS A 1 84 ? 20.680 -13.870 -43.452 1.00 72.56 84 HIS A O 1
ATOM 672 N N . ARG A 1 85 ? 21.561 -12.304 -44.816 1.00 74.06 85 ARG A N 1
ATOM 673 C CA . ARG A 1 85 ? 22.430 -13.228 -45.539 1.00 74.06 85 ARG A CA 1
ATOM 674 C C . ARG A 1 85 ? 2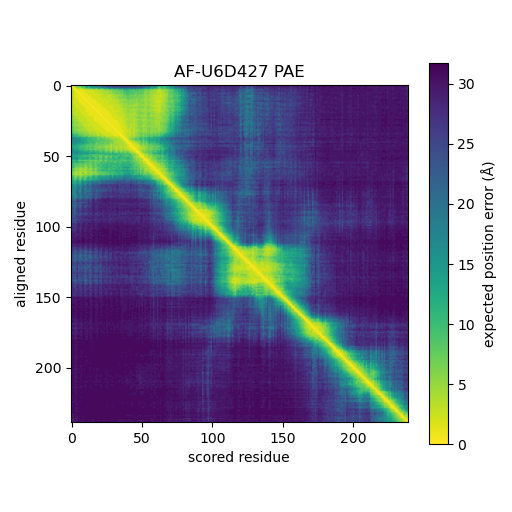3.416 -13.802 -44.506 1.00 74.06 85 ARG A C 1
ATOM 676 O O . ARG A 1 85 ? 23.947 -13.002 -43.731 1.00 74.06 85 ARG A O 1
ATOM 683 N N . PRO A 1 86 ? 23.628 -15.129 -44.449 1.00 70.31 86 PRO A N 1
ATOM 684 C CA . PRO A 1 86 ? 24.655 -15.693 -43.580 1.00 70.31 86 PRO A CA 1
ATOM 685 C C . PRO A 1 86 ? 25.985 -14.992 -43.868 1.00 70.31 86 PRO A C 1
ATOM 687 O O . PRO A 1 86 ? 26.266 -14.652 -45.021 1.00 70.31 86 PRO A O 1
ATOM 690 N N . LEU A 1 87 ? 26.741 -14.697 -42.810 1.00 69.56 87 LEU A N 1
ATOM 691 C CA . LEU A 1 87 ? 28.010 -13.992 -42.924 1.00 69.56 87 LEU A CA 1
ATOM 692 C C . LEU A 1 87 ? 28.952 -14.830 -43.790 1.00 69.56 87 LEU A C 1
ATOM 694 O O . LEU A 1 87 ? 29.284 -15.954 -43.434 1.00 69.56 87 LEU A O 1
ATOM 698 N N . ASP A 1 88 ? 29.331 -14.284 -44.940 1.00 79.50 88 ASP A N 1
ATOM 699 C CA . ASP A 1 88 ? 30.287 -14.921 -45.835 1.00 79.50 88 ASP A CA 1
ATOM 700 C C . ASP A 1 88 ? 31.691 -14.708 -45.260 1.00 79.50 88 ASP A C 1
ATOM 702 O O . ASP A 1 88 ? 32.180 -13.575 -45.190 1.00 79.50 88 ASP A O 1
ATOM 706 N N . GLU A 1 89 ? 32.307 -15.789 -44.783 1.00 81.06 89 GLU A N 1
ATOM 707 C CA . GLU A 1 89 ? 33.613 -15.765 -44.117 1.00 81.06 89 GLU A CA 1
ATOM 708 C C . GLU A 1 89 ? 34.693 -15.163 -45.020 1.00 81.06 89 GLU A C 1
ATOM 710 O O . GLU A 1 89 ? 35.572 -14.442 -44.542 1.00 81.06 89 GLU A O 1
ATOM 715 N N . TRP A 1 90 ? 34.582 -15.374 -46.334 1.00 79.50 90 TRP A N 1
ATOM 716 C CA . TRP A 1 90 ? 35.502 -14.807 -47.314 1.00 79.50 90 TRP A CA 1
ATOM 717 C C . TRP A 1 90 ? 35.399 -13.279 -47.377 1.00 79.50 90 TRP A C 1
ATOM 719 O O . TRP A 1 90 ? 36.408 -12.575 -47.304 1.00 79.50 90 TRP A O 1
ATOM 729 N N . ALA A 1 91 ? 34.173 -12.750 -47.423 1.00 80.44 91 ALA A N 1
ATOM 730 C CA . ALA A 1 91 ? 33.925 -11.310 -47.424 1.00 80.44 91 ALA A CA 1
ATOM 731 C C . ALA A 1 91 ? 34.338 -10.647 -46.096 1.00 80.44 91 ALA A C 1
ATOM 733 O O . ALA A 1 91 ? 34.742 -9.482 -46.080 1.00 80.44 91 ALA A O 1
ATOM 734 N N . LEU A 1 92 ? 34.250 -11.375 -44.977 1.00 79.56 92 LEU A N 1
ATOM 735 C CA . LEU A 1 92 ? 34.756 -10.919 -43.684 1.00 79.56 92 LEU A CA 1
ATOM 736 C C . LEU A 1 92 ? 36.289 -10.830 -43.689 1.00 79.56 92 LEU A C 1
ATOM 738 O O . LEU A 1 92 ? 36.833 -9.796 -43.307 1.00 79.56 92 LEU A O 1
ATOM 742 N N . GLN A 1 93 ? 36.980 -11.874 -44.154 1.00 79.31 93 GLN A N 1
ATOM 743 C CA . GLN A 1 93 ? 38.444 -11.898 -44.244 1.00 79.31 93 GLN A CA 1
ATOM 744 C C . GLN A 1 93 ? 38.988 -10.819 -45.184 1.00 79.31 93 GLN A C 1
ATOM 746 O O . GLN A 1 93 ? 39.988 -10.178 -44.865 1.00 79.31 93 GLN A O 1
ATOM 751 N N . GLU A 1 94 ? 38.329 -10.582 -46.320 1.00 81.25 94 GLU A N 1
ATOM 752 C CA . GLU A 1 94 ? 38.681 -9.499 -47.239 1.00 81.25 94 GLU A CA 1
ATOM 753 C C . GLU A 1 94 ? 38.566 -8.135 -46.551 1.00 81.25 94 GLU A C 1
ATOM 755 O O . GLU A 1 94 ? 39.510 -7.350 -46.578 1.00 81.25 94 GLU A O 1
ATOM 760 N N . LYS A 1 95 ? 37.458 -7.866 -45.851 1.00 81.50 95 LYS A N 1
ATOM 761 C CA . LYS A 1 95 ? 37.270 -6.593 -45.142 1.00 81.50 95 LYS A CA 1
ATOM 762 C C . LYS A 1 95 ? 38.234 -6.405 -43.973 1.00 81.50 95 LYS A C 1
ATOM 764 O O . LYS A 1 95 ? 38.706 -5.290 -43.779 1.00 81.50 95 LYS A O 1
ATOM 769 N N . LEU A 1 96 ? 38.575 -7.460 -43.234 1.00 77.31 96 LEU A N 1
ATOM 770 C CA . LEU A 1 96 ? 39.548 -7.385 -42.136 1.00 77.31 96 LEU A CA 1
ATOM 771 C C . LEU A 1 96 ? 40.968 -7.028 -42.606 1.00 77.31 96 LEU A C 1
ATOM 773 O O . LEU A 1 96 ? 41.749 -6.505 -41.817 1.00 77.31 96 LEU A O 1
ATOM 777 N N . LYS A 1 97 ? 41.307 -7.241 -43.887 1.00 77.44 97 LYS A N 1
ATOM 778 C CA . LYS A 1 97 ? 42.578 -6.756 -44.456 1.00 77.44 97 LYS A CA 1
ATOM 779 C C . LYS A 1 97 ? 42.622 -5.233 -44.596 1.00 77.44 97 LYS A C 1
ATOM 781 O O . LYS A 1 97 ? 43.698 -4.655 -44.506 1.00 77.44 97 LYS A O 1
ATOM 786 N N . TYR A 1 98 ? 41.472 -4.598 -44.826 1.00 79.44 98 TYR A N 1
ATOM 787 C CA . TYR A 1 98 ? 41.364 -3.150 -45.034 1.00 79.44 98 TYR A CA 1
ATOM 788 C C . TYR A 1 98 ? 40.961 -2.393 -43.766 1.00 79.44 98 TYR A C 1
ATOM 790 O O . TYR A 1 98 ? 41.273 -1.213 -43.624 1.00 79.44 98 TYR A O 1
ATOM 798 N N . PHE A 1 99 ? 40.286 -3.068 -42.835 1.00 77.69 99 PHE A N 1
ATOM 799 C CA . PHE A 1 99 ? 39.843 -2.504 -41.569 1.00 77.69 99 PHE A CA 1
ATOM 800 C C . PHE A 1 99 ? 40.477 -3.288 -40.413 1.00 77.69 99 PHE A C 1
ATOM 802 O O . PHE A 1 99 ? 40.060 -4.424 -40.173 1.00 77.69 99 PHE A O 1
ATOM 809 N N . PRO A 1 100 ? 41.438 -2.711 -39.663 1.00 68.81 100 PRO A N 1
ATOM 810 C CA . PRO A 1 100 ? 41.990 -3.340 -38.469 1.00 68.81 100 PRO A CA 1
ATOM 811 C C . PRO A 1 100 ? 40.952 -3.293 -37.339 1.00 68.81 100 PRO A C 1
ATOM 813 O O . PRO A 1 100 ? 40.988 -2.445 -36.452 1.00 68.81 100 PRO A O 1
ATOM 816 N N . VAL A 1 101 ? 39.975 -4.195 -37.405 1.00 66.44 101 VAL A N 1
ATOM 817 C CA . VAL A 1 101 ? 38.980 -4.419 -36.359 1.00 66.44 101 VAL A CA 1
ATOM 818 C C . VAL A 1 101 ? 39.390 -5.682 -35.617 1.00 66.44 101 VAL A C 1
ATOM 820 O O . VAL A 1 101 ? 39.375 -6.773 -36.186 1.00 66.44 101 VAL A O 1
ATOM 823 N N . CYS A 1 102 ? 39.759 -5.549 -34.343 1.00 58.22 102 CYS A N 1
ATOM 824 C CA . CYS A 1 102 ? 39.991 -6.698 -33.473 1.00 58.22 102 CYS A CA 1
ATOM 825 C C . CYS A 1 102 ? 38.663 -7.425 -33.231 1.00 58.22 102 CYS A C 1
ATOM 827 O O . CYS A 1 102 ? 37.880 -7.045 -32.360 1.00 58.22 102 CYS A O 1
ATOM 829 N N . VAL A 1 103 ? 38.395 -8.471 -34.011 1.00 58.19 103 VAL A N 1
ATOM 830 C CA . VAL A 1 103 ? 37.314 -9.415 -33.728 1.00 58.19 103 VAL A CA 1
ATOM 831 C C . VAL A 1 103 ? 37.794 -10.368 -32.641 1.00 58.19 103 VAL A C 1
ATOM 833 O O . VAL A 1 103 ? 38.482 -11.350 -32.899 1.00 58.19 103 VAL A O 1
ATOM 836 N N . ASN A 1 104 ? 37.459 -10.058 -31.392 1.00 52.78 104 ASN A N 1
ATOM 837 C CA . ASN A 1 104 ? 37.650 -10.990 -30.289 1.00 52.78 104 ASN A CA 1
ATOM 838 C C . ASN A 1 104 ? 36.641 -12.135 -30.444 1.00 52.78 104 ASN A C 1
ATOM 840 O O . ASN A 1 104 ? 35.604 -12.144 -29.790 1.00 52.78 104 ASN A O 1
ATOM 844 N N . THR A 1 105 ? 36.934 -13.118 -31.292 1.00 53.38 105 THR A N 1
ATOM 845 C CA . THR A 1 105 ? 36.299 -14.436 -31.207 1.00 53.38 105 THR A CA 1
ATOM 846 C C . THR A 1 105 ? 36.961 -15.190 -30.063 1.00 53.38 105 THR A C 1
ATOM 848 O O . THR A 1 105 ? 37.662 -16.181 -30.268 1.00 53.38 105 THR A O 1
ATOM 851 N N . LYS A 1 106 ? 36.807 -14.681 -28.839 1.00 52.09 106 LYS A N 1
ATOM 852 C CA . LYS A 1 106 ? 36.948 -15.567 -27.694 1.00 52.09 106 LYS A CA 1
ATOM 853 C C . LYS A 1 106 ? 35.757 -16.521 -27.804 1.00 52.09 106 LYS A C 1
ATOM 855 O O . LYS A 1 106 ? 34.634 -16.020 -27.875 1.00 52.09 106 LYS A O 1
ATOM 860 N N . PRO A 1 107 ? 35.949 -17.849 -27.891 1.00 53.22 107 PRO A N 1
ATOM 861 C CA . PRO A 1 107 ? 34.890 -18.719 -27.417 1.00 53.22 107 PRO A CA 1
ATOM 862 C C . PRO A 1 107 ? 34.602 -18.237 -25.995 1.00 53.22 107 PRO A C 1
ATOM 864 O O . PRO A 1 107 ? 35.528 -18.141 -25.183 1.00 53.22 107 PRO A O 1
ATOM 867 N N . GLU A 1 108 ? 33.367 -17.796 -25.752 1.00 45.56 108 GLU A N 1
ATOM 868 C CA . GLU A 1 108 ? 32.871 -17.620 -24.389 1.00 45.56 108 GLU A CA 1
ATOM 869 C C . GLU A 1 108 ? 33.332 -18.858 -23.613 1.00 45.56 108 GLU A C 1
ATOM 871 O O . GLU A 1 108 ? 33.188 -19.965 -24.148 1.00 45.56 108 GLU A O 1
ATOM 876 N N . PRO A 1 109 ? 33.969 -18.714 -22.441 1.00 49.00 109 PRO A N 1
ATOM 877 C CA . PRO A 1 109 ? 34.185 -19.870 -21.598 1.00 49.00 109 PRO A CA 1
ATOM 878 C C . PRO A 1 109 ? 32.801 -20.455 -21.307 1.00 49.00 109 PRO A C 1
ATOM 880 O O . PRO A 1 109 ? 32.031 -19.927 -20.509 1.00 49.00 109 PRO A O 1
ATOM 883 N N . GLU A 1 110 ? 32.464 -21.530 -22.018 1.00 53.94 110 GLU A N 1
ATOM 884 C CA . GLU A 1 110 ? 31.536 -22.522 -21.511 1.00 53.94 110 GLU A CA 1
ATOM 885 C C . GLU A 1 110 ? 32.093 -22.876 -20.122 1.00 53.94 110 GLU A C 1
ATOM 887 O O . GLU A 1 110 ? 33.239 -23.309 -20.018 1.00 53.94 110 GLU A O 1
ATOM 892 N N . ASP A 1 111 ? 31.324 -22.564 -19.075 1.00 51.75 111 ASP A N 1
ATOM 893 C CA . ASP A 1 111 ? 31.618 -22.819 -17.655 1.00 51.75 111 ASP A CA 1
ATOM 894 C C . ASP A 1 111 ? 32.269 -21.698 -16.810 1.00 51.75 111 ASP A C 1
ATOM 896 O O . ASP A 1 111 ? 33.108 -21.971 -15.951 1.00 51.75 111 ASP A O 1
ATOM 900 N N . GLU A 1 112 ? 31.787 -20.453 -16.882 1.00 53.53 112 GLU A N 1
ATOM 901 C CA . GLU A 1 112 ? 31.781 -19.596 -15.676 1.00 53.53 112 GLU A CA 1
ATOM 902 C C . GLU A 1 112 ? 30.494 -19.830 -14.871 1.00 53.53 112 GLU A C 1
ATOM 904 O O . GLU A 1 112 ? 29.575 -19.021 -14.861 1.00 53.53 112 GLU A O 1
ATOM 909 N N . ALA A 1 113 ? 30.463 -21.014 -14.246 1.00 54.53 113 ALA A N 1
ATOM 910 C CA . ALA A 1 113 ? 29.624 -21.462 -13.135 1.00 54.53 113 ALA A CA 1
ATOM 911 C C . ALA A 1 113 ? 28.124 -21.102 -13.181 1.00 54.53 113 ALA A C 1
ATOM 913 O O . ALA A 1 113 ? 27.713 -19.960 -12.987 1.00 54.53 113 ALA A O 1
ATOM 914 N N . GLU A 1 114 ? 27.279 -22.132 -13.267 1.00 60.88 114 GLU A N 1
ATOM 915 C CA . GLU A 1 114 ? 25.864 -22.077 -12.879 1.00 60.88 114 GLU A CA 1
ATOM 916 C C . GLU A 1 114 ? 25.722 -21.750 -11.369 1.00 60.88 114 GLU A C 1
ATOM 918 O O . GLU A 1 114 ? 25.368 -22.596 -10.548 1.00 60.88 114 GLU A O 1
ATOM 923 N N . GLU A 1 115 ? 26.055 -20.528 -10.953 1.00 66.06 115 GLU A N 1
ATOM 924 C CA . GLU A 1 115 ? 25.849 -20.054 -9.589 1.00 66.06 115 GLU A CA 1
ATOM 925 C C . GLU A 1 115 ? 24.364 -19.734 -9.369 1.00 66.06 115 GLU A C 1
ATOM 927 O O . GLU A 1 115 ? 23.729 -19.025 -10.149 1.00 66.06 115 GLU A O 1
ATOM 932 N N . GLY A 1 116 ? 23.794 -20.240 -8.272 1.00 72.44 116 GLY A N 1
ATOM 933 C CA . GLY A 1 116 ? 22.393 -19.998 -7.916 1.00 72.44 116 GLY A CA 1
ATOM 934 C C . GLY A 1 116 ? 21.489 -21.217 -8.088 1.00 72.44 116 GLY A C 1
ATOM 935 O O . GLY A 1 116 ? 21.937 -22.339 -8.293 1.00 72.44 116 GLY A O 1
ATOM 936 N N . LEU A 1 117 ? 20.181 -21.001 -7.958 1.00 79.12 117 LEU A N 1
ATOM 937 C CA . LEU A 1 117 ? 19.148 -22.042 -8.075 1.00 79.12 117 LEU A CA 1
ATOM 938 C C . LEU A 1 117 ? 18.806 -22.430 -9.529 1.00 79.12 117 LEU A C 1
ATOM 940 O O . LEU A 1 117 ? 17.762 -23.035 -9.777 1.00 79.12 117 LEU A O 1
ATOM 944 N N . GLY A 1 118 ? 19.664 -22.078 -10.487 1.00 80.25 118 GLY A N 1
ATOM 945 C CA . GLY A 1 118 ? 19.441 -22.297 -11.913 1.00 80.25 118 GLY A CA 1
ATOM 946 C C . GLY A 1 118 ? 18.461 -21.299 -12.538 1.00 80.25 118 GLY A C 1
ATOM 947 O O . GLY A 1 118 ? 18.291 -20.170 -12.076 1.00 80.25 118 GLY A O 1
ATOM 948 N N . GLY A 1 119 ? 17.824 -21.713 -13.636 1.00 79.88 119 GLY A N 1
ATOM 949 C CA . GLY A 1 119 ? 16.929 -20.862 -14.421 1.00 79.88 119 GLY A CA 1
ATOM 950 C C . GLY A 1 119 ? 15.711 -20.353 -13.640 1.00 79.88 119 GLY A C 1
ATOM 951 O O . GLY A 1 119 ? 15.092 -21.074 -12.859 1.00 79.88 119 GLY A O 1
ATOM 952 N N . LEU A 1 120 ? 15.331 -19.099 -13.899 1.00 83.56 120 LEU A N 1
ATOM 953 C CA . LEU A 1 120 ? 14.174 -18.461 -13.271 1.00 83.56 120 LEU A CA 1
ATOM 954 C C . LEU A 1 120 ? 12.878 -19.223 -13.611 1.00 83.56 120 LEU A C 1
ATOM 956 O O . LEU A 1 120 ? 12.599 -19.453 -14.795 1.00 83.56 120 LEU A O 1
ATOM 960 N N . PRO A 1 121 ? 12.037 -19.571 -12.622 1.00 84.25 121 PRO A N 1
ATOM 961 C CA . PRO A 1 121 ? 10.790 -20.260 -12.901 1.00 84.25 121 PRO A CA 1
ATOM 962 C C . PRO A 1 121 ? 9.797 -19.331 -13.618 1.00 84.25 121 PRO A C 1
ATOM 964 O O . PRO A 1 121 ? 9.662 -18.143 -13.322 1.00 84.25 121 PRO A O 1
ATOM 967 N N . SER A 1 122 ? 9.073 -19.879 -14.595 1.00 83.75 122 SER A N 1
ATOM 968 C CA . SER A 1 122 ? 8.248 -19.108 -15.540 1.00 83.75 122 SER A CA 1
ATOM 969 C C . SER A 1 122 ? 6.979 -18.481 -14.942 1.00 83.75 122 SER A C 1
ATOM 971 O O . SER A 1 122 ? 6.235 -17.807 -15.653 1.00 83.75 122 SER A O 1
ATOM 973 N N . ASN A 1 123 ? 6.684 -18.738 -13.667 1.00 86.19 123 ASN A N 1
ATOM 974 C CA . ASN A 1 123 ? 5.464 -18.332 -12.963 1.00 86.19 123 ASN A CA 1
ATOM 975 C C . ASN A 1 123 ? 5.650 -17.109 -12.044 1.00 86.19 123 ASN A C 1
ATOM 977 O O . ASN A 1 123 ? 4.756 -16.799 -11.258 1.00 86.19 123 ASN A O 1
ATOM 981 N N . ILE A 1 124 ? 6.777 -16.404 -12.134 1.00 86.75 124 ILE A N 1
ATOM 982 C CA . ILE A 1 124 ? 7.036 -15.213 -11.323 1.00 86.75 124 ILE A CA 1
ATOM 983 C C . ILE A 1 124 ? 6.441 -13.970 -11.992 1.00 86.75 124 ILE A C 1
ATOM 985 O O . ILE A 1 124 ? 6.772 -13.638 -13.129 1.00 86.75 124 ILE A O 1
ATOM 989 N N . SER A 1 125 ? 5.582 -13.250 -11.268 1.00 84.44 125 SER A N 1
ATOM 990 C CA . SER A 1 125 ? 4.963 -11.998 -11.729 1.00 84.44 125 SER A CA 1
ATOM 991 C C . SER A 1 125 ? 5.609 -10.732 -11.154 1.00 84.44 125 SER A C 1
ATOM 993 O O . SER A 1 125 ? 5.247 -9.632 -11.564 1.00 84.44 125 SER A O 1
ATOM 995 N N . SER A 1 126 ? 6.527 -10.860 -10.189 1.00 84.25 126 SER A N 1
ATOM 996 C CA . SER A 1 126 ? 7.177 -9.737 -9.503 1.00 84.25 126 SER A CA 1
ATOM 997 C C . SER A 1 126 ? 8.629 -10.058 -9.151 1.00 84.25 126 SER A C 1
ATOM 999 O O . SER A 1 126 ? 8.929 -11.146 -8.668 1.00 84.25 126 SER A O 1
ATOM 1001 N N . VAL A 1 127 ? 9.524 -9.081 -9.327 1.00 81.81 127 VAL A N 1
ATOM 1002 C CA . VAL A 1 127 ? 10.960 -9.195 -9.001 1.00 81.81 127 VAL A CA 1
ATOM 1003 C C . VAL A 1 127 ? 11.179 -9.466 -7.507 1.00 81.81 127 VAL A C 1
ATOM 1005 O O . VAL A 1 127 ? 12.129 -10.146 -7.134 1.00 81.81 127 VAL A O 1
ATOM 1008 N N . SER A 1 128 ? 10.256 -9.020 -6.647 1.00 84.00 128 SER A N 1
ATOM 1009 C CA . SER A 1 128 ? 10.321 -9.269 -5.201 1.00 84.00 128 SER A CA 1
ATOM 1010 C C . SER A 1 128 ? 10.249 -10.754 -4.836 1.00 84.00 128 SER A C 1
ATOM 1012 O O . SER A 1 128 ? 10.702 -11.119 -3.758 1.00 84.00 128 SER A O 1
ATOM 1014 N N . SER A 1 129 ? 9.688 -11.607 -5.697 1.00 84.69 129 SER A N 1
ATOM 1015 C CA . SER A 1 129 ? 9.602 -13.052 -5.457 1.00 84.69 129 SER A CA 1
ATOM 1016 C C . SER A 1 129 ? 10.937 -13.780 -5.648 1.00 84.69 129 SER A C 1
ATOM 1018 O O . SER A 1 129 ? 11.026 -14.959 -5.324 1.00 84.69 129 SER A O 1
ATOM 1020 N N . LEU A 1 130 ? 11.957 -13.099 -6.184 1.00 86.00 130 LEU A N 1
ATOM 1021 C CA . LEU A 1 130 ? 13.316 -13.631 -6.332 1.00 86.00 130 LEU A CA 1
ATOM 1022 C C . LEU A 1 130 ? 14.172 -13.441 -5.080 1.00 86.00 130 LEU A C 1
ATOM 1024 O O . LEU A 1 130 ? 15.223 -14.065 -4.956 1.00 86.00 130 LEU A O 1
ATOM 1028 N N . LEU A 1 131 ? 13.737 -12.564 -4.176 1.00 85.88 131 LEU A N 1
ATOM 1029 C CA . LEU A 1 131 ? 14.464 -12.248 -2.958 1.00 85.88 131 LEU A CA 1
ATOM 1030 C C . LEU A 1 131 ? 14.115 -13.256 -1.862 1.00 85.88 131 LEU A C 1
ATOM 1032 O O . LEU A 1 131 ? 12.950 -13.629 -1.691 1.00 85.88 131 LEU A O 1
ATOM 1036 N N . LEU A 1 132 ? 15.119 -13.682 -1.100 1.00 83.12 132 LEU A N 1
ATOM 1037 C CA . LEU A 1 132 ? 14.902 -14.477 0.103 1.00 83.12 132 LEU A CA 1
ATOM 1038 C C . LEU A 1 132 ? 14.124 -13.643 1.146 1.00 83.12 132 LEU A C 1
ATOM 1040 O O . LEU A 1 132 ? 14.310 -12.436 1.290 1.00 83.12 132 LEU A O 1
ATOM 1044 N N . PHE A 1 133 ? 13.195 -14.286 1.857 1.00 78.31 133 PHE A N 1
ATOM 1045 C CA . PHE A 1 133 ? 12.298 -13.615 2.803 1.00 78.31 133 PHE A CA 1
ATOM 1046 C C . PHE A 1 133 ? 13.076 -12.848 3.885 1.00 78.31 133 PHE A C 1
ATOM 1048 O O . PHE A 1 133 ? 13.968 -13.407 4.519 1.00 78.31 133 PHE A O 1
ATOM 1055 N N . ASN A 1 134 ? 12.703 -11.582 4.118 1.00 73.25 134 ASN A N 1
ATOM 1056 C CA . ASN A 1 134 ? 13.385 -10.655 5.034 1.00 73.25 134 ASN A CA 1
ATOM 1057 C C . ASN A 1 134 ? 14.864 -10.371 4.703 1.00 73.25 134 ASN A C 1
ATOM 1059 O O . ASN A 1 134 ? 15.596 -9.875 5.561 1.00 73.25 134 ASN A O 1
ATOM 1063 N N . THR A 1 135 ? 15.308 -10.622 3.470 1.00 77.44 135 THR A N 1
ATOM 1064 C CA . THR A 1 135 ? 16.642 -10.233 3.002 1.00 77.44 135 THR A CA 1
ATOM 1065 C C . THR A 1 135 ? 16.572 -9.507 1.657 1.00 77.44 135 THR A C 1
ATOM 1067 O O . THR A 1 135 ? 15.532 -9.434 1.002 1.00 77.44 135 THR A O 1
ATOM 1070 N N . THR A 1 136 ? 17.697 -8.922 1.254 1.00 80.62 136 THR A N 1
ATOM 1071 C CA . THR A 1 136 ? 17.887 -8.291 -0.060 1.00 80.62 136 THR A CA 1
ATOM 1072 C C . THR A 1 136 ? 18.596 -9.216 -1.050 1.00 80.62 136 THR A C 1
ATOM 1074 O O . THR A 1 136 ? 19.020 -8.768 -2.111 1.00 80.62 136 THR A O 1
ATOM 1077 N N . GLU A 1 137 ? 18.751 -10.495 -0.703 1.00 82.50 137 GLU A N 1
ATOM 1078 C CA . GLU A 1 137 ? 19.578 -11.448 -1.443 1.00 82.50 137 GLU A CA 1
ATOM 1079 C C . GLU A 1 137 ? 18.751 -12.239 -2.458 1.00 82.50 137 GLU A C 1
ATOM 1081 O O . GLU A 1 137 ? 17.674 -12.746 -2.136 1.00 82.50 137 GLU A O 1
ATOM 1086 N N . ASN A 1 138 ? 19.273 -12.385 -3.679 1.00 85.19 138 ASN A N 1
ATOM 1087 C CA . ASN A 1 138 ? 18.660 -13.175 -4.748 1.00 85.19 138 ASN A CA 1
ATOM 1088 C C . ASN A 1 138 ? 19.364 -14.534 -4.898 1.00 85.19 138 ASN A C 1
ATOM 1090 O O . ASN A 1 138 ? 20.474 -14.617 -5.429 1.00 85.19 138 ASN A O 1
ATOM 1094 N N . LEU A 1 139 ? 18.674 -15.610 -4.510 1.00 81.44 139 LEU A N 1
ATOM 1095 C CA . LEU A 1 139 ? 19.209 -16.978 -4.545 1.00 81.44 139 LEU A CA 1
ATOM 1096 C C . LEU A 1 139 ? 19.353 -17.562 -5.961 1.00 81.44 139 LEU A C 1
ATOM 1098 O O . LEU A 1 139 ? 20.038 -18.567 -6.139 1.00 81.44 139 LEU A O 1
ATOM 1102 N N . TYR A 1 140 ? 18.735 -16.944 -6.971 1.00 82.38 140 TYR A N 1
ATOM 1103 C CA . TYR A 1 140 ? 18.896 -17.328 -8.379 1.00 82.38 140 TYR A CA 1
ATOM 1104 C C . TYR A 1 140 ? 20.160 -16.744 -9.020 1.00 82.38 140 TYR A C 1
ATOM 1106 O O . TYR A 1 140 ? 20.496 -17.142 -10.126 1.00 82.38 140 TYR A O 1
ATOM 1114 N N . LYS A 1 141 ? 20.845 -15.805 -8.350 1.00 79.81 141 LYS A N 1
ATOM 1115 C CA . LYS A 1 141 ? 22.143 -15.270 -8.794 1.00 79.81 141 LYS A CA 1
ATOM 1116 C C . LYS A 1 141 ? 23.309 -15.951 -8.081 1.00 79.81 141 LYS A C 1
ATOM 1118 O O . LYS A 1 141 ? 24.316 -16.239 -8.705 1.00 79.81 141 LYS A O 1
ATOM 1123 N N . LYS A 1 142 ? 23.185 -16.177 -6.770 1.00 75.56 142 LYS A N 1
ATOM 1124 C CA . LYS A 1 142 ? 24.190 -16.888 -5.975 1.00 75.56 142 LYS A CA 1
ATOM 1125 C C . LYS A 1 142 ? 23.514 -17.652 -4.850 1.00 75.56 142 LYS A C 1
ATOM 1127 O O . LYS A 1 142 ? 22.832 -17.059 -4.014 1.00 75.56 142 LYS A O 1
ATOM 1132 N N . TYR A 1 143 ? 23.698 -18.969 -4.820 1.00 74.31 143 TYR A N 1
ATOM 1133 C CA . TYR A 1 143 ? 23.132 -19.796 -3.763 1.00 74.31 143 TYR A CA 1
ATOM 1134 C C . TYR A 1 143 ? 24.059 -19.778 -2.548 1.00 74.31 143 TYR A C 1
ATOM 1136 O O . TYR A 1 143 ? 25.165 -20.313 -2.585 1.00 74.31 143 TYR A O 1
ATOM 1144 N N . VAL A 1 144 ? 23.609 -19.150 -1.464 1.00 67.56 144 VAL A N 1
ATOM 1145 C CA . VAL A 1 144 ? 24.306 -19.141 -0.175 1.00 67.56 144 VAL A CA 1
ATOM 1146 C C . VAL A 1 144 ? 23.356 -19.726 0.863 1.00 67.56 144 VAL A C 1
ATOM 1148 O O . VAL A 1 144 ? 22.221 -19.265 0.989 1.00 67.56 144 VAL A O 1
ATOM 1151 N N . PHE A 1 145 ? 23.805 -20.737 1.613 1.00 66.19 145 PHE A N 1
ATOM 1152 C CA . PHE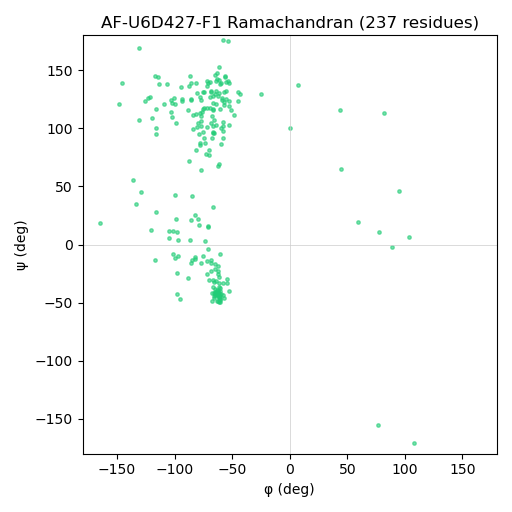 A 1 145 ? 23.072 -21.221 2.784 1.00 66.19 145 PHE A CA 1
ATOM 1153 C C . PHE A 1 145 ? 23.084 -20.129 3.856 1.00 66.19 145 PHE A C 1
ATOM 1155 O O . PHE A 1 145 ? 24.053 -19.972 4.596 1.00 66.19 145 PHE A O 1
ATOM 1162 N N . LEU A 1 146 ? 22.010 -19.347 3.906 1.00 64.31 146 LEU A N 1
ATOM 1163 C CA . LEU A 1 146 ? 21.784 -18.329 4.923 1.00 64.31 146 LEU A CA 1
ATOM 1164 C C . LEU A 1 146 ? 20.810 -18.888 5.959 1.00 64.31 146 LEU A C 1
ATOM 1166 O O . LEU A 1 146 ? 19.727 -19.348 5.599 1.00 64.31 146 LEU A O 1
ATOM 1170 N N . ASP A 1 147 ? 21.193 -18.853 7.237 1.00 67.50 147 ASP A N 1
ATOM 1171 C CA . ASP A 1 147 ? 20.291 -19.185 8.340 1.00 67.50 147 ASP A CA 1
ATOM 1172 C C . ASP A 1 147 ? 19.349 -17.990 8.606 1.00 67.50 147 ASP A C 1
ATOM 1174 O O . ASP A 1 147 ? 19.812 -16.933 9.047 1.00 67.50 147 ASP A O 1
ATOM 1178 N N . PRO A 1 148 ? 18.032 -18.121 8.355 1.00 59.91 148 PRO A N 1
ATOM 1179 C CA . PRO A 1 148 ? 17.071 -17.034 8.539 1.00 59.91 148 PRO A CA 1
ATOM 1180 C C . PRO A 1 148 ? 16.849 -16.648 10.013 1.00 59.91 148 PRO A C 1
ATOM 1182 O O . PRO A 1 148 ? 16.255 -15.603 10.282 1.00 59.91 148 PRO A O 1
ATOM 1185 N N . LEU A 1 149 ? 17.305 -17.463 10.972 1.00 63.97 149 LEU A N 1
ATOM 1186 C CA . LEU A 1 149 ? 17.186 -17.215 12.414 1.00 63.97 149 LEU A CA 1
ATOM 1187 C C . LEU A 1 149 ? 18.469 -16.648 13.038 1.00 63.97 149 LEU A C 1
ATOM 1189 O O . LEU A 1 149 ? 18.408 -16.134 14.155 1.00 63.97 149 LEU A O 1
ATOM 1193 N N . ALA A 1 150 ? 19.601 -16.659 12.322 1.00 61.72 150 ALA A N 1
ATOM 1194 C CA . ALA A 1 150 ? 20.908 -16.190 12.808 1.00 61.72 150 ALA A CA 1
ATOM 1195 C C . ALA A 1 150 ? 21.027 -14.659 12.970 1.00 61.72 150 ALA A C 1
ATOM 1197 O O . ALA A 1 150 ? 22.123 -14.125 13.136 1.00 61.72 150 ALA A O 1
ATOM 1198 N N . GLY A 1 151 ? 19.898 -13.948 12.979 1.00 52.00 151 GLY A N 1
ATOM 1199 C CA . GLY A 1 151 ? 19.833 -12.514 13.208 1.00 52.00 151 GLY A CA 1
ATOM 1200 C C . GLY A 1 151 ? 20.140 -11.729 11.940 1.00 52.00 151 GLY A C 1
ATOM 1201 O O . GLY A 1 151 ? 21.264 -11.692 11.449 1.00 52.00 151 GLY A O 1
ATOM 1202 N N . ALA A 1 152 ? 19.119 -11.041 11.437 1.00 51.25 152 ALA A N 1
ATOM 1203 C CA . ALA A 1 152 ? 19.250 -10.011 10.421 1.00 51.25 152 ALA A CA 1
ATOM 1204 C C . ALA A 1 152 ? 20.165 -8.876 10.924 1.00 51.25 152 ALA A C 1
ATOM 1206 O O . ALA A 1 152 ? 19.712 -7.882 11.483 1.00 51.25 152 ALA A O 1
ATOM 1207 N N . VAL A 1 153 ? 21.473 -9.038 10.734 1.00 49.75 153 VAL A N 1
ATOM 1208 C CA . VAL A 1 153 ? 22.474 -7.969 10.821 1.00 49.75 153 VAL A CA 1
ATOM 1209 C C . VAL A 1 153 ? 23.338 -8.006 9.563 1.00 49.75 153 VAL A C 1
ATOM 1211 O O . VAL A 1 153 ? 24.559 -7.874 9.605 1.00 49.75 153 VAL A O 1
ATOM 1214 N N . THR A 1 154 ? 22.717 -8.134 8.392 1.00 49.47 154 THR A N 1
ATOM 1215 C CA . THR A 1 154 ? 23.341 -7.634 7.167 1.00 49.47 154 THR A CA 1
ATOM 1216 C C . THR A 1 154 ? 23.062 -6.140 7.099 1.00 49.47 154 THR A C 1
ATOM 1218 O O . THR A 1 154 ? 22.119 -5.648 6.493 1.00 49.47 154 THR A O 1
ATOM 1221 N N . LYS A 1 155 ? 23.900 -5.423 7.854 1.00 48.84 155 LYS A N 1
ATOM 1222 C CA . LYS A 1 155 ? 24.453 -4.105 7.533 1.00 48.84 155 LYS A CA 1
ATOM 1223 C C . LYS A 1 155 ? 23.956 -3.589 6.178 1.00 48.84 155 LYS A C 1
ATOM 1225 O O . LYS A 1 155 ? 24.516 -3.935 5.141 1.00 48.84 155 LYS A O 1
ATOM 1230 N N . THR A 1 156 ? 22.970 -2.705 6.195 1.00 43.84 156 THR A N 1
ATOM 1231 C CA . THR A 1 156 ? 22.456 -2.003 5.014 1.00 43.84 156 THR A CA 1
ATOM 1232 C C . THR A 1 156 ? 23.473 -1.031 4.387 1.00 43.84 156 THR A C 1
ATOM 1234 O O . THR A 1 156 ? 23.050 0.003 3.901 1.00 43.84 156 THR A O 1
ATOM 1237 N N . ASN A 1 157 ? 24.796 -1.280 4.423 1.00 48.66 157 ASN A N 1
ATOM 1238 C CA . ASN A 1 157 ? 25.811 -0.353 3.882 1.00 48.66 157 ASN A CA 1
ATOM 1239 C C . ASN A 1 157 ? 27.245 -0.914 3.670 1.00 48.66 157 ASN A C 1
ATOM 1241 O O . ASN A 1 157 ? 28.174 -0.118 3.586 1.00 48.66 157 ASN A O 1
ATOM 1245 N N . VAL A 1 158 ? 27.497 -2.234 3.597 1.00 46.78 158 VAL A N 1
ATOM 1246 C CA . VAL A 1 158 ? 28.896 -2.738 3.433 1.00 46.78 158 VAL A CA 1
ATOM 1247 C C . VAL A 1 158 ? 29.168 -3.507 2.129 1.00 46.78 158 VAL A C 1
ATOM 1249 O O . VAL A 1 158 ? 30.321 -3.653 1.744 1.00 46.78 158 VAL A O 1
ATOM 1252 N N . MET A 1 159 ? 28.154 -3.919 1.367 1.00 42.66 159 MET A N 1
ATOM 1253 C CA . MET A 1 159 ? 28.356 -4.710 0.137 1.00 42.66 159 MET A CA 1
ATOM 1254 C C . MET A 1 159 ? 28.281 -3.895 -1.163 1.00 42.66 159 MET A C 1
ATOM 1256 O O . MET A 1 159 ? 27.707 -4.335 -2.148 1.00 42.66 159 MET A O 1
ATOM 1260 N N . LEU A 1 160 ? 28.894 -2.711 -1.168 1.00 42.94 160 LEU A N 1
ATOM 1261 C CA . LEU A 1 160 ? 29.301 -2.008 -2.398 1.00 42.94 160 LEU A CA 1
ATOM 1262 C C . LEU A 1 160 ? 30.825 -2.099 -2.629 1.00 42.94 160 LEU A C 1
ATOM 1264 O O . LEU A 1 160 ? 31.346 -1.459 -3.530 1.00 42.94 160 LEU A O 1
ATOM 1268 N N . GLY A 1 161 ? 31.548 -2.866 -1.799 1.00 39.75 161 GLY A N 1
ATOM 1269 C CA . GLY A 1 161 ? 33.016 -2.950 -1.816 1.00 39.75 161 GLY A CA 1
ATOM 1270 C C . GLY A 1 161 ? 33.597 -4.342 -2.075 1.00 39.75 161 GLY A C 1
ATOM 1271 O O . GLY A 1 161 ? 34.776 -4.545 -1.821 1.00 39.75 161 GLY A O 1
ATOM 1272 N N . ALA A 1 162 ? 32.789 -5.308 -2.515 1.00 43.00 162 ALA A N 1
ATOM 1273 C CA . ALA A 1 162 ? 33.259 -6.660 -2.834 1.00 43.00 162 ALA A CA 1
ATOM 1274 C C . ALA A 1 162 ? 32.707 -7.145 -4.180 1.00 43.00 162 ALA A C 1
ATOM 1276 O O . ALA A 1 162 ? 32.407 -8.325 -4.360 1.00 43.00 162 ALA A O 1
ATOM 1277 N N . GLU A 1 163 ? 32.557 -6.216 -5.124 1.00 44.62 163 GLU A N 1
ATOM 1278 C CA . GLU A 1 163 ? 32.734 -6.589 -6.522 1.00 44.62 163 GLU A CA 1
ATOM 1279 C C . GLU A 1 163 ? 34.205 -6.991 -6.636 1.00 44.62 163 GLU A C 1
ATOM 1281 O O . GLU A 1 163 ? 35.075 -6.325 -6.072 1.00 44.62 163 GLU A O 1
ATOM 1286 N N . THR A 1 164 ? 34.433 -8.167 -7.207 1.00 48.62 164 THR A N 1
ATOM 1287 C CA . THR A 1 164 ? 35.735 -8.746 -7.536 1.00 48.62 164 THR A CA 1
ATOM 1288 C C . THR A 1 164 ? 36.808 -7.678 -7.722 1.00 48.62 164 THR A C 1
ATOM 1290 O O . THR A 1 164 ? 36.598 -6.729 -8.475 1.00 48.62 164 THR A O 1
ATOM 1293 N N . GLU A 1 165 ? 37.958 -7.833 -7.054 1.00 49.50 165 GLU A N 1
ATOM 1294 C CA . GLU A 1 165 ? 39.179 -7.089 -7.378 1.00 49.50 165 GLU A CA 1
ATOM 1295 C C . GLU A 1 165 ? 39.632 -7.446 -8.808 1.00 49.50 165 GLU A C 1
ATOM 1297 O O . GLU A 1 165 ? 40.673 -8.064 -9.030 1.00 49.50 165 GLU A O 1
ATOM 1302 N N . GLU A 1 166 ? 38.861 -7.054 -9.815 1.00 57.19 166 GLU A N 1
ATOM 1303 C CA . GLU A 1 166 ? 39.405 -6.772 -11.123 1.00 57.19 166 GLU A CA 1
ATOM 1304 C C . GLU A 1 166 ? 40.250 -5.524 -10.924 1.00 57.19 166 GLU A C 1
ATOM 1306 O O . GLU A 1 166 ? 39.762 -4.393 -10.922 1.00 57.19 166 GLU A O 1
ATOM 1311 N N . LYS A 1 167 ? 41.534 -5.746 -10.627 1.00 59.09 167 LYS A N 1
ATOM 1312 C CA . LYS A 1 167 ? 42.532 -4.684 -10.600 1.00 59.09 167 LYS A CA 1
ATOM 1313 C C . LYS A 1 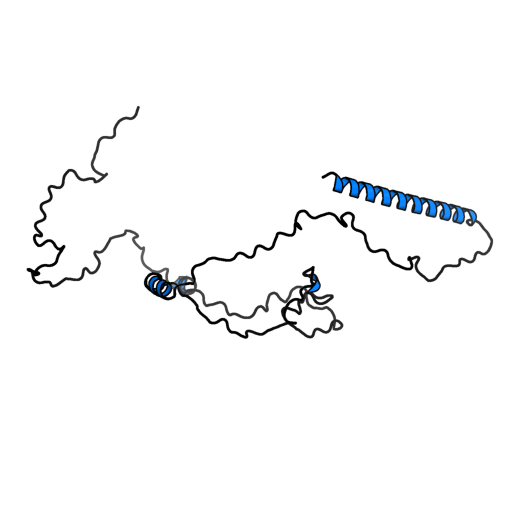167 ? 42.369 -3.895 -11.892 1.00 59.09 167 LYS A C 1
ATOM 1315 O O . LYS A 1 167 ? 42.625 -4.425 -12.972 1.00 59.09 167 LYS A O 1
ATOM 1320 N N . LEU A 1 168 ? 41.900 -2.656 -11.754 1.00 68.25 168 LEU A N 1
ATOM 1321 C CA . LEU A 1 168 ? 41.790 -1.702 -12.847 1.00 68.25 168 LEU A CA 1
ATOM 1322 C C . LEU A 1 168 ? 43.089 -1.743 -13.657 1.00 68.25 168 LEU A C 1
ATOM 1324 O O . LEU A 1 168 ? 44.182 -1.724 -13.083 1.00 68.25 168 LEU A O 1
ATOM 1328 N N . PHE A 1 169 ? 42.959 -1.846 -14.980 1.00 69.69 169 PHE A N 1
ATOM 1329 C CA . PHE A 1 169 ? 44.107 -1.822 -15.877 1.00 69.69 169 PHE A CA 1
ATOM 1330 C C . PHE A 1 169 ? 44.921 -0.548 -15.653 1.00 69.69 169 PHE A C 1
ATOM 1332 O O . PHE A 1 169 ? 44.369 0.518 -15.371 1.00 69.69 169 PHE A O 1
ATOM 1339 N N . ASP A 1 170 ? 46.239 -0.681 -15.775 1.00 80.31 170 ASP A N 1
ATOM 1340 C CA . ASP A 1 170 ? 47.162 0.409 -15.493 1.00 80.31 170 ASP A CA 1
ATOM 1341 C C . ASP A 1 170 ? 46.882 1.612 -16.409 1.00 80.31 170 ASP A C 1
ATOM 1343 O O . ASP A 1 170 ? 46.572 1.455 -17.597 1.00 80.31 170 ASP A O 1
ATOM 1347 N N . ALA A 1 171 ? 46.948 2.823 -15.853 1.00 79.44 171 ALA A N 1
ATOM 1348 C CA . ALA A 1 171 ? 46.602 4.028 -16.599 1.00 79.44 171 ALA A CA 1
ATOM 1349 C C . ALA A 1 171 ? 47.569 4.227 -17.784 1.00 79.44 171 ALA A C 1
ATOM 1351 O O . ALA A 1 171 ? 48.777 4.002 -17.641 1.00 79.44 171 ALA A O 1
ATOM 1352 N N . PRO A 1 172 ? 47.083 4.700 -18.949 1.00 75.44 172 PRO A N 1
ATOM 1353 C CA . PRO A 1 172 ? 47.936 4.927 -20.108 1.00 75.44 172 PRO A CA 1
ATOM 1354 C C . PRO A 1 172 ? 49.089 5.876 -19.764 1.00 75.44 172 PRO A C 1
ATOM 1356 O O . PRO A 1 172 ? 48.929 6.824 -18.990 1.00 75.44 172 PRO A O 1
ATOM 1359 N N . LEU A 1 173 ? 50.253 5.632 -20.376 1.00 72.50 173 LEU A N 1
ATOM 1360 C CA . LEU A 1 173 ? 51.513 6.326 -20.069 1.00 72.50 173 LEU A CA 1
ATOM 1361 C C . LEU A 1 173 ? 51.403 7.858 -20.152 1.00 72.50 173 LEU A C 1
ATOM 1363 O O . LEU A 1 173 ? 52.075 8.561 -19.403 1.00 72.50 173 LEU A O 1
ATOM 1367 N N . SER A 1 174 ? 50.518 8.373 -21.009 1.00 68.31 174 SER A N 1
ATOM 1368 C CA . SER A 1 174 ? 50.231 9.806 -21.153 1.00 68.31 174 SER A CA 1
ATOM 1369 C C . SER A 1 174 ? 49.663 10.459 -19.884 1.00 68.31 174 SER A C 1
ATOM 1371 O O . SER A 1 174 ? 49.818 11.662 -19.700 1.00 68.31 174 SER A O 1
ATOM 1373 N N . ILE A 1 175 ? 49.007 9.686 -19.010 1.00 74.88 175 ILE A N 1
ATOM 1374 C CA . ILE A 1 175 ? 48.441 10.160 -17.738 1.00 74.88 175 ILE A CA 1
ATOM 1375 C C . ILE A 1 175 ? 49.421 9.905 -16.591 1.00 74.88 175 ILE A C 1
ATOM 1377 O O . ILE A 1 175 ? 49.677 10.807 -15.798 1.00 74.88 175 ILE A O 1
ATOM 1381 N N . SER A 1 176 ? 49.995 8.701 -16.511 1.00 77.56 176 SER A N 1
ATOM 1382 C CA . SER A 1 176 ? 50.882 8.311 -15.405 1.00 77.56 176 SER A CA 1
ATOM 1383 C C . SER A 1 176 ? 52.250 9.000 -15.437 1.00 77.56 176 SER A C 1
ATOM 1385 O O . SER A 1 176 ? 52.856 9.188 -14.387 1.00 77.56 176 SER A O 1
ATOM 1387 N N . LYS A 1 177 ? 52.728 9.427 -16.614 1.00 70.62 177 LYS A N 1
ATOM 1388 C CA . LYS A 1 177 ? 54.022 10.113 -16.791 1.00 70.62 177 LYS A CA 1
ATOM 1389 C C . LYS A 1 177 ? 53.876 11.552 -17.290 1.00 70.62 177 LYS A C 1
ATOM 1391 O O . LYS A 1 177 ? 54.783 12.068 -17.940 1.00 70.62 177 LYS A O 1
ATOM 1396 N N . ARG A 1 178 ? 52.751 12.213 -16.986 1.00 67.19 178 ARG A N 1
ATOM 13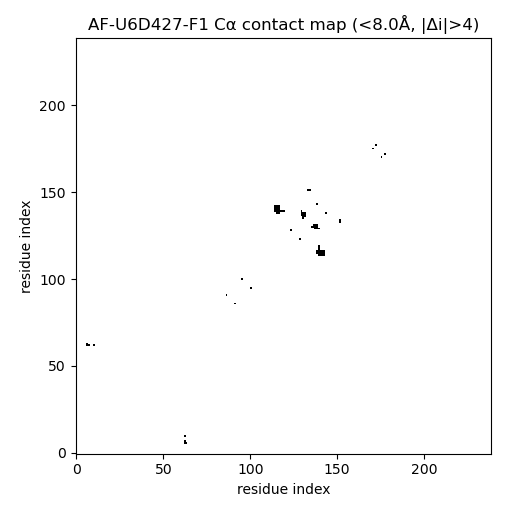97 C CA . ARG A 1 178 ? 52.468 13.593 -17.427 1.00 67.19 178 ARG A CA 1
ATOM 1398 C C . ARG A 1 178 ? 53.596 14.572 -17.073 1.00 67.19 178 ARG A C 1
ATOM 1400 O O . ARG A 1 178 ? 53.968 15.395 -17.897 1.00 67.19 178 ARG A O 1
ATOM 1407 N N . GLU A 1 179 ? 54.175 14.429 -15.885 1.00 66.88 179 GLU A N 1
ATOM 1408 C CA . GLU A 1 179 ? 55.230 15.315 -15.375 1.00 66.88 179 GLU A CA 1
ATOM 1409 C C . GLU A 1 179 ? 56.567 15.183 -16.136 1.00 66.88 179 GLU A C 1
ATOM 1411 O O . GLU A 1 179 ? 57.349 16.125 -16.171 1.00 66.88 179 GLU A O 1
ATOM 1416 N N . GLN A 1 180 ? 56.822 14.054 -16.815 1.00 60.97 180 GLN A N 1
ATOM 1417 C CA . GLN A 1 180 ? 58.042 13.853 -17.617 1.00 60.97 180 GLN A CA 1
ATOM 1418 C C . GLN A 1 180 ? 57.943 14.416 -19.045 1.00 60.97 180 GLN A C 1
ATOM 1420 O O . GLN A 1 180 ? 58.963 14.514 -19.723 1.00 60.97 180 GLN A O 1
ATOM 1425 N N . LEU A 1 181 ? 56.742 14.773 -19.513 1.00 57.81 181 LEU A N 1
ATOM 1426 C CA . LEU A 1 181 ? 56.500 15.253 -20.881 1.00 57.81 181 LEU A CA 1
ATOM 1427 C C . LEU A 1 181 ? 56.453 16.785 -21.003 1.00 57.81 181 LEU A C 1
ATOM 1429 O O . LEU A 1 181 ? 56.497 17.294 -22.118 1.00 57.81 181 LEU A O 1
ATOM 1433 N N . GLU A 1 182 ? 56.420 17.537 -19.898 1.00 58.91 182 GLU A N 1
ATOM 1434 C CA . GLU A 1 182 ? 56.306 19.010 -19.919 1.00 58.91 182 GLU A CA 1
ATOM 1435 C C . GLU A 1 182 ? 57.642 19.753 -20.150 1.00 58.91 182 GLU A C 1
ATOM 1437 O O . GLU A 1 182 ? 57.793 20.923 -19.803 1.00 58.91 182 GLU A O 1
ATOM 1442 N N . GLN A 1 183 ? 58.614 19.107 -20.800 1.00 57.53 183 GLN A N 1
ATOM 1443 C CA . GLN A 1 183 ? 59.842 19.761 -21.262 1.00 57.53 183 GLN A CA 1
ATOM 1444 C C . GLN A 1 183 ? 60.213 19.339 -22.686 1.00 57.53 183 GLN A C 1
ATOM 1446 O O . GLN A 1 183 ? 61.324 18.895 -22.964 1.00 57.53 183 GLN A O 1
ATOM 1451 N N . GLN A 1 184 ? 59.287 19.514 -23.625 1.00 57.19 184 GLN A N 1
ATOM 1452 C CA . GLN A 1 184 ? 59.673 19.706 -25.019 1.00 57.19 184 GLN A CA 1
ATOM 1453 C C . GLN A 1 184 ? 59.236 21.101 -25.464 1.00 57.19 184 GLN A C 1
ATOM 1455 O O . GLN A 1 184 ? 58.078 21.481 -25.326 1.00 57.19 184 GLN A O 1
ATOM 1460 N N . VAL A 1 185 ? 60.278 21.874 -25.793 1.00 61.28 185 VAL A N 1
ATOM 1461 C CA . VAL A 1 185 ? 60.413 23.059 -26.655 1.00 61.28 185 VAL A CA 1
ATOM 1462 C C . VAL A 1 185 ? 59.092 23.628 -27.199 1.00 61.28 185 VAL A C 1
ATOM 1464 O O . VAL A 1 185 ? 58.265 22.856 -27.656 1.00 61.28 185 VAL A O 1
ATOM 1467 N N . PRO A 1 186 ? 58.878 24.963 -27.218 1.00 58.22 186 PRO A N 1
ATOM 1468 C CA . PRO A 1 186 ? 57.681 25.552 -27.820 1.00 58.22 186 PRO A CA 1
ATOM 1469 C C . PRO A 1 186 ? 57.494 25.041 -29.255 1.00 58.22 186 PRO A C 1
ATOM 1471 O O . PRO A 1 186 ? 58.196 25.462 -30.174 1.00 58.22 186 PRO A O 1
ATOM 1474 N N . GLU A 1 187 ? 56.558 24.107 -29.412 1.00 61.91 187 GLU A N 1
ATOM 1475 C CA . GLU A 1 187 ? 56.241 23.464 -30.678 1.00 61.91 187 GLU A CA 1
ATOM 1476 C C . GLU A 1 187 ? 55.643 24.512 -31.612 1.00 61.91 187 GLU A C 1
ATOM 1478 O O . GLU A 1 187 ? 54.600 25.120 -31.351 1.00 61.91 187 GLU A O 1
ATOM 1483 N N . ASN A 1 188 ? 56.354 24.773 -32.700 1.00 66.69 188 ASN A N 1
ATOM 1484 C CA . ASN A 1 188 ? 55.898 25.661 -33.748 1.00 66.69 188 ASN A CA 1
ATOM 1485 C C . ASN A 1 188 ? 54.860 24.892 -34.586 1.00 66.69 188 ASN A C 1
ATOM 1487 O O . ASN A 1 188 ? 55.224 24.055 -35.402 1.00 66.69 188 ASN A O 1
ATOM 1491 N N . TYR A 1 189 ? 53.566 25.162 -34.386 1.00 66.50 189 TYR A N 1
ATOM 1492 C CA . TYR A 1 189 ? 52.438 24.470 -35.043 1.00 66.50 189 TYR A CA 1
ATOM 1493 C C . TYR A 1 189 ? 52.270 24.775 -36.545 1.00 66.50 189 TYR A C 1
ATOM 1495 O O . TYR A 1 189 ? 51.214 24.515 -37.126 1.00 66.50 189 TYR A O 1
ATOM 1503 N N . PHE A 1 190 ? 53.279 25.352 -37.195 1.00 64.31 190 PHE A N 1
ATOM 1504 C CA . PHE A 1 190 ? 53.242 25.548 -38.635 1.00 64.31 190 PHE A CA 1
ATOM 1505 C C . PHE A 1 190 ? 53.502 24.219 -39.339 1.00 64.31 190 PHE A C 1
ATOM 1507 O O . PHE A 1 190 ? 54.581 23.642 -39.232 1.00 64.31 190 PHE A O 1
ATOM 1514 N N . TYR A 1 191 ? 52.502 23.750 -40.086 1.00 68.25 191 TYR A N 1
ATOM 1515 C CA . TYR A 1 191 ? 52.661 22.617 -40.986 1.00 68.25 191 TYR A CA 1
ATOM 1516 C C . TYR A 1 191 ? 53.602 23.018 -42.124 1.00 68.25 191 TYR A C 1
ATOM 1518 O O . TYR A 1 191 ? 53.210 23.727 -43.052 1.00 68.25 191 TYR A O 1
ATOM 1526 N N . VAL A 1 192 ? 54.854 22.580 -42.026 1.00 72.31 192 VAL A N 1
ATOM 1527 C CA . VAL A 1 192 ? 55.812 22.606 -43.128 1.00 72.31 192 VAL A CA 1
ATOM 1528 C C . VAL A 1 192 ? 55.803 21.197 -43.715 1.00 72.31 192 VAL A C 1
ATOM 1530 O O . VAL A 1 192 ? 56.296 20.277 -43.063 1.00 72.31 192 VAL A O 1
ATOM 1533 N N . PRO A 1 193 ? 55.168 20.974 -44.878 1.00 69.19 193 PRO A N 1
ATOM 1534 C CA . PRO A 1 193 ? 55.202 19.668 -45.507 1.00 69.19 193 PRO A CA 1
ATOM 1535 C C . PRO A 1 193 ? 56.626 19.406 -45.990 1.00 69.19 193 PRO A C 1
ATOM 1537 O O . PRO A 1 193 ? 57.052 19.959 -47.004 1.00 69.19 193 PRO A O 1
ATOM 1540 N N . ASP A 1 194 ? 57.350 18.551 -45.276 1.00 69.19 194 ASP A N 1
ATOM 1541 C CA . ASP A 1 194 ? 58.537 17.928 -45.838 1.00 69.19 194 ASP A CA 1
ATOM 1542 C C . ASP A 1 194 ? 58.077 16.960 -46.929 1.00 69.19 194 ASP A C 1
ATOM 1544 O O . ASP A 1 194 ? 57.206 16.108 -46.718 1.00 69.19 194 ASP A O 1
ATOM 1548 N N . LEU A 1 195 ? 58.650 17.107 -48.124 1.00 64.69 195 LEU A N 1
ATOM 1549 C CA . LEU A 1 195 ? 58.596 16.074 -49.148 1.00 64.69 195 LEU A CA 1
ATOM 1550 C C . LEU A 1 195 ? 59.265 14.855 -48.509 1.00 64.69 195 LEU A C 1
ATOM 1552 O O . LEU A 1 195 ? 60.484 14.831 -48.363 1.00 64.69 195 LEU A O 1
ATOM 1556 N N . GLY A 1 196 ? 58.468 13.902 -48.017 1.00 70.06 196 GLY A N 1
ATOM 1557 C CA . GLY A 1 196 ? 58.981 12.674 -47.409 1.00 70.06 196 GLY A CA 1
ATOM 1558 C C . GLY A 1 196 ? 59.956 11.953 -48.345 1.00 70.06 196 GLY A C 1
ATOM 1559 O O . GLY A 1 196 ? 60.141 12.354 -49.490 1.00 70.06 196 GLY A O 1
ATOM 1560 N N . GLN A 1 197 ? 60.582 10.867 -47.886 1.00 66.25 197 GLN A N 1
ATOM 1561 C CA . GLN A 1 197 ? 61.497 10.089 -48.730 1.00 66.25 197 GLN A CA 1
ATOM 1562 C C . GLN A 1 197 ? 60.779 9.591 -49.994 1.00 66.25 197 GLN A C 1
ATOM 1564 O O . GLN A 1 197 ? 60.076 8.582 -49.969 1.00 66.25 197 GLN A O 1
ATOM 1569 N N . VAL A 1 198 ? 60.951 10.326 -51.094 1.00 66.56 198 VAL A N 1
ATOM 1570 C CA . VAL A 1 198 ? 60.570 9.902 -52.434 1.00 66.56 198 VAL A CA 1
ATOM 1571 C C . VAL A 1 198 ? 61.573 8.817 -52.805 1.00 66.56 198 VAL A C 1
ATOM 1573 O O . VAL A 1 198 ? 62.770 9.105 -52.828 1.00 66.56 198 VAL A O 1
ATOM 1576 N N . PRO A 1 199 ? 61.137 7.568 -53.037 1.00 66.19 199 PRO A N 1
ATOM 1577 C CA . PRO A 1 199 ? 62.041 6.528 -53.492 1.00 66.19 199 PRO A CA 1
ATOM 1578 C C . PRO A 1 199 ? 62.702 6.997 -54.785 1.00 66.19 199 PRO A C 1
ATOM 1580 O O . PRO A 1 199 ? 62.007 7.330 -55.746 1.00 66.19 199 PRO A O 1
ATOM 1583 N N . GLU A 1 200 ? 64.031 7.044 -54.807 1.00 66.44 200 GLU A N 1
ATOM 1584 C CA . GLU A 1 200 ? 64.762 7.246 -56.052 1.00 66.44 200 GLU A CA 1
ATOM 1585 C C . GLU A 1 200 ? 64.514 6.010 -56.918 1.00 66.44 200 GLU A C 1
ATOM 1587 O O . GLU A 1 200 ? 64.966 4.906 -56.606 1.00 66.44 200 GLU A O 1
ATOM 1592 N N . ILE A 1 201 ? 63.701 6.169 -57.961 1.00 68.25 201 ILE A N 1
ATOM 1593 C CA . ILE A 1 201 ? 63.428 5.086 -58.897 1.00 68.25 201 ILE A CA 1
ATOM 1594 C C . ILE A 1 201 ? 64.568 5.097 -59.916 1.00 68.25 201 ILE A C 1
ATOM 1596 O O . ILE A 1 201 ? 64.580 5.917 -60.832 1.00 68.25 201 ILE A O 1
ATOM 1600 N N . ASP A 1 202 ? 65.547 4.214 -59.729 1.00 67.50 202 ASP A N 1
ATOM 1601 C CA . ASP A 1 202 ? 66.649 4.027 -60.675 1.00 67.50 202 ASP A CA 1
ATOM 1602 C C . ASP A 1 202 ? 66.151 3.197 -61.867 1.00 67.50 202 ASP A C 1
ATOM 1604 O O . ASP A 1 202 ? 66.194 1.963 -61.870 1.00 67.50 202 ASP A O 1
ATOM 1608 N N . VAL A 1 203 ? 65.555 3.884 -62.844 1.00 68.56 203 VAL A N 1
ATOM 1609 C CA . VAL A 1 203 ? 64.995 3.273 -64.053 1.00 68.56 203 VAL A CA 1
ATOM 1610 C C . VAL A 1 203 ? 65.795 3.717 -65.274 1.00 68.56 203 VAL A C 1
ATOM 1612 O O . VAL A 1 203 ? 66.120 4.902 -65.385 1.00 68.56 203 VAL A O 1
ATOM 1615 N N . PRO A 1 204 ? 66.088 2.812 -66.226 1.00 71.44 204 PRO A N 1
ATOM 1616 C CA . PRO A 1 204 ? 66.690 3.192 -67.494 1.00 71.44 204 PRO A CA 1
ATOM 1617 C C . PRO A 1 204 ? 65.873 4.287 -68.182 1.00 71.44 204 PRO A C 1
ATOM 1619 O O . PRO A 1 204 ? 64.646 4.229 -68.211 1.00 71.44 204 PRO A O 1
ATOM 1622 N N . SER A 1 205 ? 66.559 5.247 -68.798 1.00 64.88 205 SER A N 1
ATOM 1623 C CA . SER A 1 205 ? 65.956 6.380 -69.514 1.00 64.88 205 SER A CA 1
ATOM 1624 C C . SER A 1 205 ? 65.068 5.989 -70.703 1.00 64.88 205 SER A C 1
ATOM 1626 O O . SER A 1 205 ? 64.402 6.849 -71.268 1.00 64.88 205 SER A O 1
ATOM 1628 N N . TYR A 1 206 ? 65.046 4.709 -71.077 1.00 62.22 206 TYR A N 1
ATOM 1629 C CA . TYR A 1 206 ? 64.136 4.145 -72.064 1.00 62.22 206 TYR A CA 1
ATOM 1630 C C . TYR A 1 206 ? 63.495 2.884 -71.479 1.00 62.22 206 TYR A C 1
ATOM 1632 O O . TYR A 1 206 ? 64.152 1.849 -71.333 1.00 62.22 206 TYR A O 1
ATOM 1640 N N . LEU A 1 207 ? 62.216 2.980 -71.125 1.00 66.12 207 LEU A N 1
ATOM 1641 C CA . LEU A 1 207 ? 61.398 1.846 -70.711 1.00 66.12 207 LEU A CA 1
ATOM 1642 C C . LEU A 1 207 ? 60.658 1.297 -71.937 1.00 66.12 207 LEU A C 1
ATOM 1644 O O . LEU A 1 207 ? 59.934 2.051 -72.578 1.00 66.12 207 LEU A O 1
ATOM 1648 N N . PRO A 1 208 ? 60.801 0.010 -72.291 1.00 68.06 208 PRO A N 1
ATOM 1649 C CA . PRO A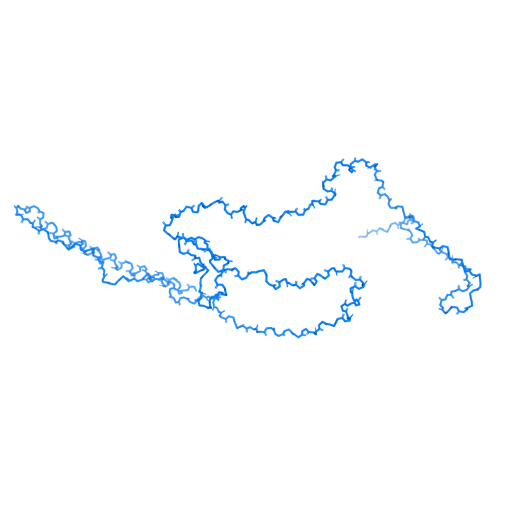 1 208 ? 60.058 -0.546 -73.413 1.00 68.06 208 PRO A CA 1
ATOM 1650 C C . PRO A 1 208 ? 58.579 -0.765 -73.041 1.00 68.06 208 PRO A C 1
ATOM 1652 O O . PRO A 1 208 ? 58.275 -1.564 -72.155 1.00 68.06 208 PRO A O 1
ATOM 1655 N N . ASP A 1 209 ? 57.689 -0.061 -73.748 1.00 64.25 209 ASP A N 1
ATOM 1656 C CA . ASP A 1 209 ? 56.237 -0.270 -73.873 1.00 64.25 209 ASP A CA 1
ATOM 1657 C C . ASP A 1 209 ? 55.467 -0.558 -72.567 1.00 64.25 209 ASP A C 1
ATOM 1659 O O . ASP A 1 209 ? 54.850 -1.617 -72.402 1.00 64.25 209 ASP A O 1
ATOM 1663 N N . LEU A 1 210 ? 55.421 0.423 -71.652 1.00 61.59 210 LEU A N 1
ATOM 1664 C CA . LEU A 1 210 ? 54.423 0.432 -70.574 1.00 61.59 210 LEU A CA 1
ATOM 1665 C C . LEU A 1 210 ? 53.127 1.135 -71.028 1.00 61.59 210 LEU A C 1
ATOM 1667 O O . LEU A 1 210 ? 53.126 2.349 -71.245 1.00 61.59 210 LEU A O 1
ATOM 1671 N N . PRO A 1 211 ? 51.986 0.423 -71.115 1.00 64.50 211 PRO A N 1
ATOM 1672 C CA . PRO A 1 211 ? 50.716 1.049 -71.459 1.00 64.50 211 PRO A CA 1
ATOM 1673 C C . PRO A 1 211 ? 50.282 2.015 -70.346 1.00 64.50 211 PRO A C 1
ATOM 1675 O O . PRO A 1 211 ? 50.006 1.599 -69.223 1.00 64.50 211 PRO A O 1
ATOM 1678 N N . GLY A 1 212 ? 50.195 3.308 -70.671 1.00 62.97 212 GLY A N 1
ATOM 1679 C CA . GLY A 1 212 ? 49.698 4.356 -69.768 1.00 62.97 212 GLY A CA 1
ATOM 1680 C C . GLY A 1 212 ? 50.762 5.252 -69.123 1.00 62.97 212 GLY A C 1
ATOM 1681 O O . GLY A 1 212 ? 50.398 6.083 -68.294 1.00 62.97 212 GLY A O 1
ATOM 1682 N N . ILE A 1 213 ? 52.040 5.125 -69.498 1.00 65.06 213 ILE A N 1
ATOM 1683 C CA . ILE A 1 213 ? 53.121 6.036 -69.083 1.00 65.06 213 ILE A CA 1
ATOM 1684 C C . ILE A 1 213 ? 53.510 6.927 -70.270 1.00 65.06 213 ILE A C 1
ATOM 1686 O O . ILE A 1 213 ? 53.551 6.462 -71.405 1.00 65.06 213 ILE A O 1
ATOM 1690 N N . ALA A 1 214 ? 53.732 8.219 -70.024 1.00 60.12 214 ALA A N 1
ATOM 1691 C CA . ALA A 1 214 ? 54.138 9.171 -71.055 1.00 60.12 214 ALA A CA 1
ATOM 1692 C C . ALA A 1 214 ? 55.667 9.162 -71.233 1.00 60.12 214 ALA A C 1
ATOM 1694 O O . ALA A 1 214 ? 56.388 9.386 -70.263 1.00 60.12 214 ALA A O 1
ATOM 1695 N N . ASP A 1 215 ? 56.137 8.951 -72.466 1.00 62.50 215 ASP A N 1
ATOM 1696 C CA . ASP A 1 215 ? 57.569 8.913 -72.822 1.00 62.50 215 ASP A CA 1
ATOM 1697 C C . ASP A 1 215 ? 58.203 10.297 -73.044 1.00 62.50 215 ASP A C 1
ATOM 1699 O O . ASP A 1 215 ? 59.425 10.416 -73.113 1.00 62.50 215 ASP A O 1
ATOM 1703 N N . ASP A 1 216 ? 57.399 11.356 -73.153 1.00 63.53 216 ASP A N 1
ATOM 1704 C CA . ASP A 1 216 ? 57.890 12.713 -73.401 1.00 63.53 216 ASP A CA 1
ATOM 1705 C C . ASP A 1 216 ? 57.562 13.622 -72.208 1.00 63.53 216 ASP A C 1
ATOM 1707 O O . ASP A 1 216 ? 56.430 14.070 -72.022 1.00 63.53 216 ASP A O 1
ATOM 1711 N N . LEU A 1 217 ? 58.562 13.857 -71.351 1.00 60.97 217 LEU A N 1
ATOM 1712 C CA . LEU A 1 217 ? 58.469 14.714 -70.160 1.00 60.97 217 LEU A CA 1
ATOM 1713 C C . LEU A 1 217 ? 58.723 16.202 -70.472 1.00 60.97 217 LEU A C 1
ATOM 1715 O O . LEU A 1 217 ? 59.072 16.979 -69.580 1.00 60.97 217 LEU A O 1
ATOM 1719 N N . MET A 1 218 ? 58.567 16.638 -71.722 1.00 58.94 218 MET A N 1
ATOM 1720 C CA . MET A 1 218 ? 58.629 18.058 -72.070 1.00 58.94 218 MET A CA 1
ATOM 1721 C C . MET A 1 218 ? 57.323 18.766 -71.696 1.00 58.94 218 MET A C 1
ATOM 1723 O O . MET A 1 218 ? 56.393 18.905 -72.487 1.00 58.94 218 MET A O 1
ATOM 1727 N N . TYR A 1 219 ? 57.256 19.237 -70.450 1.00 52.97 219 TYR A N 1
ATOM 1728 C CA . TYR A 1 219 ? 56.165 20.074 -69.960 1.00 52.97 219 TYR A CA 1
ATOM 1729 C C . TYR A 1 219 ? 56.352 21.530 -70.412 1.00 52.97 219 TYR A C 1
ATOM 1731 O O . TYR A 1 219 ? 57.153 22.273 -69.847 1.00 52.97 219 TYR A O 1
ATOM 1739 N N . SER A 1 220 ? 55.576 21.962 -71.406 1.00 61.78 220 SER A N 1
ATOM 1740 C CA . SER A 1 220 ? 55.381 23.378 -71.734 1.00 61.78 220 SER A CA 1
ATOM 1741 C C . SER A 1 220 ? 53.912 23.747 -71.522 1.00 61.78 220 SER A C 1
ATOM 1743 O O . SER A 1 220 ? 53.080 23.520 -72.401 1.00 61.78 220 SER A O 1
ATOM 1745 N N . ALA A 1 221 ? 53.578 24.293 -70.353 1.00 59.00 221 ALA A N 1
ATOM 1746 C CA . ALA A 1 221 ? 52.253 24.845 -70.093 1.00 59.00 221 ALA A CA 1
ATOM 1747 C C . ALA A 1 221 ? 52.332 26.369 -70.004 1.00 59.00 221 ALA A C 1
ATOM 1749 O O . ALA A 1 221 ? 53.034 26.914 -69.151 1.00 59.00 221 ALA A O 1
ATOM 1750 N N . ASP A 1 222 ? 51.583 27.038 -70.877 1.00 63.94 222 ASP A N 1
ATOM 1751 C CA . ASP A 1 222 ? 51.346 28.477 -70.819 1.00 63.94 222 ASP A CA 1
ATOM 1752 C C . ASP A 1 222 ? 50.361 28.733 -69.665 1.00 63.94 222 ASP A C 1
ATOM 1754 O O . ASP A 1 222 ? 49.142 28.584 -69.791 1.00 63.94 222 ASP A O 1
ATOM 1758 N N . LEU A 1 223 ? 50.907 28.977 -68.472 1.00 62.12 223 LEU A N 1
ATOM 1759 C CA . LEU A 1 223 ? 50.125 29.185 -67.258 1.00 62.12 223 LEU A CA 1
ATOM 1760 C C . LEU A 1 223 ? 49.437 30.552 -67.345 1.00 62.12 223 LEU A C 1
ATOM 1762 O O . LEU A 1 223 ? 50.054 31.594 -67.130 1.00 62.12 223 LEU A O 1
ATOM 1766 N N . GLY A 1 224 ? 48.145 30.531 -67.678 1.00 63.56 224 GLY A N 1
ATOM 1767 C CA . GLY A 1 224 ? 47.274 31.704 -67.639 1.00 63.56 224 GLY A CA 1
ATOM 1768 C C . GLY A 1 224 ? 47.192 32.357 -66.245 1.00 63.56 224 GLY A C 1
ATOM 1769 O O . GLY A 1 224 ? 47.768 31.850 -65.279 1.00 63.56 224 GLY A O 1
ATOM 1770 N N . PRO A 1 225 ? 46.476 33.493 -66.112 1.00 66.00 225 PRO A N 1
ATOM 1771 C CA . PRO A 1 225 ? 46.472 34.302 -64.893 1.00 66.00 225 PRO A CA 1
ATOM 1772 C C . PRO A 1 225 ? 46.131 33.469 -63.649 1.00 66.00 225 PRO A C 1
ATOM 1774 O O . PRO A 1 225 ? 45.097 32.803 -63.598 1.00 66.00 225 PRO A O 1
ATOM 1777 N N . GLY A 1 226 ? 47.033 33.488 -62.664 1.00 61.47 226 GLY A N 1
ATOM 1778 C CA . GLY A 1 226 ? 46.987 32.606 -61.501 1.00 61.47 226 GLY A CA 1
ATOM 1779 C C . GLY A 1 226 ? 45.722 32.771 -60.655 1.00 61.47 226 GLY A C 1
ATOM 1780 O O . GLY A 1 226 ? 45.298 33.880 -60.346 1.00 61.47 226 GLY A O 1
ATOM 1781 N N . ILE A 1 227 ? 45.162 31.643 -60.214 1.00 58.72 227 ILE A N 1
ATOM 1782 C CA . ILE A 1 227 ? 43.926 31.535 -59.411 1.00 58.72 227 ILE A CA 1
ATOM 1783 C C . ILE A 1 227 ? 44.197 31.828 -57.913 1.00 58.72 227 ILE A C 1
ATOM 1785 O O . ILE A 1 227 ? 43.470 31.387 -57.026 1.00 58.72 227 ILE A O 1
ATOM 1789 N N . ALA A 1 228 ? 45.278 32.546 -57.593 1.00 58.44 228 ALA A N 1
ATOM 1790 C CA . ALA A 1 228 ? 45.607 32.893 -56.215 1.00 58.44 228 ALA A CA 1
ATOM 1791 C C . ALA A 1 228 ? 44.700 34.048 -55.734 1.00 58.44 228 ALA A C 1
ATOM 1793 O O . ALA A 1 228 ? 44.708 35.119 -56.345 1.00 58.44 228 ALA A O 1
ATOM 1794 N N . PRO A 1 229 ? 43.957 33.890 -54.622 1.00 52.41 229 PRO A N 1
ATOM 1795 C CA . PRO A 1 229 ? 42.997 34.889 -54.135 1.00 52.41 229 PRO A CA 1
ATOM 1796 C C . PRO A 1 229 ? 43.656 36.133 -53.509 1.00 52.41 229 PRO A C 1
ATOM 1798 O O . PRO A 1 229 ? 42.966 37.010 -53.000 1.00 52.41 229 PRO A O 1
ATOM 1801 N N . SER A 1 230 ? 44.988 36.216 -53.529 1.00 53.94 230 SER A N 1
ATOM 1802 C CA . SER A 1 230 ? 45.793 37.334 -53.027 1.00 53.94 230 SER A CA 1
ATOM 1803 C C . SER A 1 230 ? 46.221 38.329 -54.115 1.00 53.94 230 SER A C 1
ATOM 1805 O O . SER A 1 230 ? 46.948 39.279 -53.822 1.00 53.94 230 SER A O 1
ATOM 1807 N N . ALA A 1 231 ? 45.779 38.150 -55.364 1.00 60.00 231 ALA A N 1
ATOM 1808 C CA . ALA A 1 231 ? 45.973 39.152 -56.408 1.00 60.00 231 ALA A CA 1
ATOM 1809 C C . ALA A 1 231 ? 45.071 40.384 -56.152 1.00 60.00 231 ALA A C 1
ATOM 1811 O O . ALA A 1 231 ? 43.912 40.215 -55.768 1.00 60.00 231 ALA A O 1
ATOM 1812 N N . PRO A 1 232 ? 45.555 41.625 -56.361 1.00 56.47 232 PRO A N 1
ATOM 1813 C CA . PRO A 1 232 ? 44.777 42.834 -56.109 1.00 56.47 232 PRO A CA 1
ATOM 1814 C C . PRO A 1 232 ? 43.707 42.996 -57.199 1.00 56.47 232 PRO A C 1
ATOM 1816 O O . PRO A 1 232 ? 43.935 43.622 -58.232 1.00 56.47 232 PRO A O 1
ATOM 1819 N N . GLY A 1 233 ? 42.545 42.383 -56.986 1.00 55.97 233 GLY A N 1
ATOM 1820 C CA . GLY A 1 233 ? 41.365 42.506 -57.836 1.00 55.97 233 GLY A CA 1
ATOM 1821 C C . GLY A 1 233 ? 40.326 43.439 -57.214 1.00 55.97 233 GLY A C 1
ATOM 1822 O O . GLY A 1 233 ? 39.901 43.229 -56.081 1.00 55.97 233 GLY A O 1
ATOM 1823 N N . THR A 1 234 ? 39.929 44.467 -57.966 1.00 61.50 234 THR A N 1
ATOM 1824 C CA . THR A 1 234 ? 38.854 45.429 -57.667 1.00 61.50 234 THR A CA 1
ATOM 1825 C C . THR A 1 234 ? 37.581 44.753 -57.140 1.00 61.50 234 THR A C 1
ATOM 1827 O O . THR A 1 234 ? 37.002 43.907 -57.820 1.00 61.50 234 THR A O 1
ATOM 1830 N N . MET A 1 235 ? 37.116 45.160 -55.952 1.00 59.19 235 MET A N 1
ATOM 1831 C CA . MET A 1 235 ? 35.804 44.761 -55.424 1.00 59.19 235 MET A CA 1
ATOM 1832 C C . MET A 1 235 ? 34.671 45.463 -56.197 1.00 59.19 235 MET A C 1
ATOM 1834 O O . MET A 1 235 ? 34.775 46.670 -56.427 1.00 59.19 235 MET A O 1
ATOM 1838 N N . PRO A 1 236 ? 33.583 44.764 -56.571 1.00 61.78 236 PRO A N 1
ATOM 1839 C CA . PRO A 1 236 ? 32.409 45.400 -57.155 1.00 61.78 236 PRO A CA 1
ATOM 1840 C C . PRO A 1 236 ? 31.505 46.008 -56.067 1.00 61.78 236 PRO A C 1
ATOM 1842 O O . PRO A 1 236 ? 31.295 45.418 -55.007 1.00 61.78 236 PRO A O 1
ATOM 1845 N N . GLU A 1 237 ? 30.980 47.199 -56.351 1.00 56.81 237 GLU A N 1
ATOM 1846 C CA . GLU A 1 237 ? 30.057 47.966 -55.508 1.00 56.81 237 GLU A CA 1
ATOM 1847 C C . GLU A 1 237 ? 28.649 47.342 -55.539 1.00 56.81 237 GLU A C 1
ATOM 1849 O O . GLU A 1 237 ? 28.131 47.003 -56.605 1.00 56.81 237 GLU A O 1
ATOM 1854 N N . LEU A 1 238 ? 28.056 47.141 -54.358 1.00 55.91 238 LEU A N 1
ATOM 1855 C CA . LEU A 1 238 ? 26.740 46.518 -54.184 1.00 55.91 238 LEU A CA 1
ATOM 1856 C C . LEU A 1 238 ? 25.617 47.573 -54.272 1.00 55.91 238 LEU A C 1
ATOM 1858 O O . LEU A 1 238 ? 25.756 48.618 -53.635 1.00 55.91 238 LEU A O 1
ATOM 1862 N N . PRO A 1 239 ? 24.504 47.305 -54.983 1.00 57.59 239 PRO A N 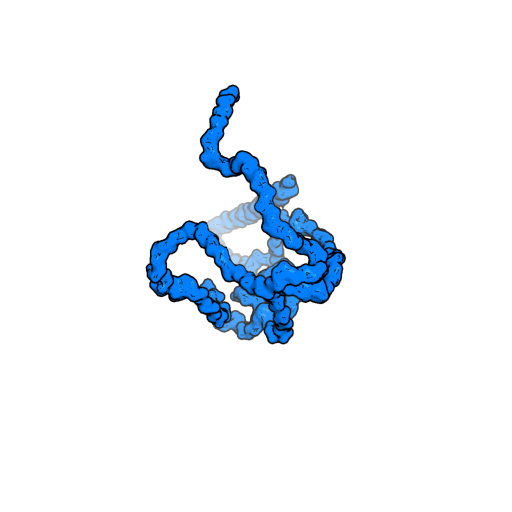1
ATOM 1863 C CA . PRO A 1 239 ? 23.236 48.009 -54.784 1.00 57.59 239 PRO A CA 1
ATOM 1864 C C . PRO A 1 239 ? 22.477 47.527 -53.537 1.00 57.59 239 PRO A C 1
ATOM 1866 O O . PRO A 1 239 ? 22.586 46.327 -53.186 1.00 57.59 239 PRO A O 1
#

Secondary structure (DSSP, 8-state):
-HHHHHHHHHHHHHHHHHHHHHHHHHHHHHHHHHHHTT--S--PPP--SS-S--SSPPP---TTTT---GGG-----------PPPP-HHHHHHHHHHS----------TTS---SSSSPPTT---GGGGBPTTSS-BTTT------TTS-----TTSTTS-S-----PPPPHHHHTHHHHS-S--------------------S-----TT--S---------S---TTS---PPPP-